Protein AF-A0A813I2L1-F1 (afdb_monomer_lite)

InterPro domains:
  IPR029058 Alpha/Beta hydrolase fold [G3DSA:3.40.50.1820] (5-198)
  IPR029058 Alpha/Beta hydrolase fold [SSF53474] (38-182)

Sequence (198 aa):
MGVYGKTWLKNVAPFVESQLPMPQLPIFSLPIPGLGLVQDLLCSRFYSVAYTESAQTSVSAANLWHDPTHQREYLDGNTFLPELNCEVGSEEERARRRSNFLRLKKAAFLVGSFRDRSYDSALGVEPWESGIFGFYAEGSESKMVPMEDQEVFIKDTFGLRTLKQTGRLHVEAVEGVGHQQWLTSRLLFERHVVSHLV

Structure (mmCIF, N/CA/C/O backbone):
data_AF-A0A813I2L1-F1
#
_entry.id   AF-A0A813I2L1-F1
#
loop_
_atom_site.group_PDB
_atom_site.id
_atom_site.type_symbol
_atom_site.label_atom_id
_atom_site.label_alt_id
_atom_site.label_comp_id
_atom_site.label_asym_id
_atom_site.label_entity_id
_atom_site.label_seq_id
_atom_site.pdbx_PDB_ins_code
_atom_site.Cartn_x
_atom_site.Cartn_y
_atom_site.Cartn_z
_atom_site.occupancy
_atom_site.B_iso_or_equiv
_atom_site.auth_seq_id
_atom_site.auth_comp_id
_atom_site.auth_asym_id
_atom_site.auth_atom_id
_atom_site.pdbx_PDB_model_num
ATOM 1 N N . MET A 1 1 ? 1.768 -0.818 3.277 1.00 79.50 1 MET A N 1
ATOM 2 C CA . MET A 1 1 ? 2.267 -1.648 2.163 1.00 79.50 1 MET A CA 1
ATOM 3 C C . MET A 1 1 ? 2.402 -0.797 0.913 1.00 79.50 1 MET A C 1
ATOM 5 O O . MET A 1 1 ? 1.802 0.273 0.874 1.00 79.50 1 MET A O 1
ATOM 9 N N . GLY A 1 2 ? 3.180 -1.257 -0.067 1.00 92.00 2 GLY A N 1
ATOM 10 C CA . GLY A 1 2 ? 3.612 -0.468 -1.220 1.00 92.00 2 GLY A CA 1
ATOM 11 C C . GLY A 1 2 ? 3.232 -1.055 -2.570 1.00 92.00 2 GLY A C 1
ATOM 12 O O . GLY A 1 2 ? 2.233 -1.751 -2.708 1.00 92.00 2 GLY A O 1
ATOM 13 N N . VAL A 1 3 ? 4.050 -0.769 -3.569 1.00 93.75 3 VAL A N 1
ATOM 14 C CA . VAL A 1 3 ? 3.905 -1.263 -4.937 1.00 93.75 3 VAL A CA 1
ATOM 15 C C . VAL A 1 3 ? 5.165 -1.999 -5.361 1.00 93.75 3 VAL A C 1
ATOM 17 O O . VAL A 1 3 ? 6.276 -1.639 -4.964 1.00 93.75 3 VAL A O 1
ATOM 20 N N . TYR A 1 4 ? 4.968 -3.042 -6.156 1.00 93.88 4 TYR A N 1
ATOM 21 C CA . TYR A 1 4 ? 6.010 -3.863 -6.739 1.00 93.88 4 TYR A CA 1
ATOM 22 C C . TYR A 1 4 ? 5.515 -4.531 -8.016 1.00 93.88 4 TYR A C 1
ATOM 24 O O . TYR A 1 4 ? 4.438 -5.125 -8.043 1.00 93.88 4 TYR A O 1
ATOM 32 N N . GLY A 1 5 ? 6.343 -4.495 -9.055 1.00 90.44 5 GLY A N 1
ATOM 33 C CA . GLY A 1 5 ? 6.112 -5.257 -10.274 1.00 90.44 5 GLY A CA 1
ATOM 34 C C . GLY A 1 5 ? 6.525 -4.532 -11.548 1.00 90.44 5 GLY A C 1
ATOM 35 O O . GLY A 1 5 ? 6.780 -3.323 -11.578 1.00 90.44 5 GLY A O 1
ATOM 36 N N . LYS A 1 6 ? 6.624 -5.319 -12.624 1.00 85.94 6 LYS A N 1
ATOM 37 C CA . LYS A 1 6 ? 7.147 -4.884 -13.929 1.00 85.94 6 LYS A CA 1
ATOM 38 C C . LYS A 1 6 ? 6.215 -3.939 -14.657 1.00 85.94 6 LYS A C 1
ATOM 40 O O . LYS A 1 6 ? 6.690 -3.074 -15.398 1.00 85.94 6 LYS A O 1
ATOM 45 N N . THR A 1 7 ? 4.909 -4.108 -14.474 1.00 87.38 7 THR A N 1
ATOM 46 C CA . THR A 1 7 ? 3.920 -3.259 -15.136 1.00 87.38 7 THR A CA 1
ATOM 47 C C . THR A 1 7 ? 3.918 -1.888 -14.486 1.00 87.38 7 THR A C 1
ATOM 49 O O . THR A 1 7 ? 4.049 -0.883 -15.184 1.00 87.38 7 THR A O 1
ATOM 52 N N . TRP A 1 8 ? 3.860 -1.850 -13.157 1.00 88.94 8 TRP A N 1
ATOM 53 C CA . TRP A 1 8 ? 3.915 -0.621 -12.387 1.00 88.94 8 TRP A CA 1
ATOM 54 C C . TRP A 1 8 ? 5.201 0.154 -12.668 1.00 88.94 8 TRP A C 1
ATOM 56 O O . TRP A 1 8 ? 5.125 1.315 -13.074 1.00 88.94 8 TRP A O 1
ATOM 66 N N . LEU A 1 9 ? 6.371 -0.496 -12.569 1.00 87.19 9 LEU A N 1
ATOM 67 C CA . LEU A 1 9 ? 7.654 0.188 -12.758 1.00 87.19 9 LEU A CA 1
ATOM 68 C C . LEU A 1 9 ? 7.778 0.802 -14.156 1.00 87.19 9 LEU A C 1
ATOM 70 O O . LEU A 1 9 ? 8.174 1.958 -14.290 1.00 87.19 9 LEU A O 1
ATOM 74 N N . LYS A 1 10 ? 7.386 0.060 -15.199 1.00 85.62 10 LYS A N 1
ATOM 75 C CA . LYS A 1 10 ? 7.392 0.560 -16.582 1.00 85.62 10 LYS A CA 1
ATOM 76 C C . LYS A 1 10 ? 6.561 1.832 -16.736 1.00 85.62 10 LYS A C 1
ATOM 78 O O . LYS A 1 10 ? 6.939 2.727 -17.486 1.00 85.62 10 LYS A O 1
ATOM 83 N N . ASN A 1 11 ? 5.425 1.894 -16.054 1.00 85.25 11 ASN A N 1
ATOM 84 C CA . ASN A 1 11 ? 4.485 2.993 -16.198 1.00 85.25 11 ASN A CA 1
ATOM 85 C C . ASN A 1 11 ? 4.874 4.223 -15.372 1.00 85.25 11 ASN A C 1
ATOM 87 O O . ASN A 1 11 ? 4.547 5.338 -15.774 1.00 85.25 11 ASN A O 1
ATOM 91 N N . VAL A 1 12 ? 5.610 4.045 -14.271 1.00 84.19 12 VAL A N 1
ATOM 92 C CA . VAL A 1 12 ? 6.141 5.171 -13.486 1.00 84.19 12 VAL A CA 1
ATOM 93 C C . VAL A 1 12 ? 7.536 5.620 -13.913 1.00 84.19 12 VAL A C 1
ATOM 95 O O . VAL A 1 12 ? 7.940 6.711 -13.525 1.00 84.19 12 VAL A O 1
ATOM 98 N N . ALA A 1 13 ? 8.267 4.837 -14.714 1.00 82.56 13 ALA A N 1
ATOM 99 C CA . ALA A 1 13 ? 9.630 5.168 -15.140 1.00 82.56 13 ALA A CA 1
ATOM 100 C C . ALA A 1 13 ? 9.771 6.597 -15.711 1.00 82.56 13 ALA A C 1
ATOM 102 O O . ALA A 1 13 ? 10.607 7.334 -15.189 1.00 82.56 13 ALA A O 1
ATOM 103 N N . PRO A 1 14 ? 8.898 7.082 -16.625 1.00 81.62 14 PRO A N 1
ATOM 104 C CA . PRO A 1 14 ? 9.000 8.458 -17.124 1.00 81.62 14 PRO A CA 1
ATOM 105 C C . PRO A 1 14 ? 8.848 9.517 -16.023 1.00 81.62 14 PRO A C 1
ATOM 107 O O . PRO A 1 14 ? 9.489 10.567 -16.060 1.00 81.62 14 PRO A O 1
ATOM 110 N N . PHE A 1 15 ? 8.001 9.245 -15.024 1.00 81.50 15 PHE A N 1
ATOM 111 C CA . PHE A 1 15 ? 7.845 10.116 -13.864 1.00 81.50 15 PHE A CA 1
ATOM 112 C C . PHE A 1 15 ? 9.109 10.095 -12.998 1.00 81.50 15 PHE A C 1
ATOM 114 O O . PHE A 1 15 ? 9.636 11.161 -12.692 1.00 81.50 15 PHE A O 1
ATOM 121 N N . VAL A 1 16 ? 9.635 8.912 -12.666 1.00 80.38 16 VAL A N 1
ATOM 122 C CA . VAL A 1 16 ? 10.877 8.752 -11.888 1.00 80.38 16 VAL A CA 1
ATOM 123 C C . VAL A 1 16 ? 12.049 9.473 -12.562 1.00 80.38 16 VAL A C 1
ATOM 125 O O . VAL A 1 16 ? 12.743 10.252 -11.912 1.00 80.38 16 VAL A O 1
ATOM 128 N N . GLU A 1 17 ? 12.230 9.281 -13.869 1.00 78.69 17 GLU A N 1
ATOM 129 C CA . GLU A 1 17 ? 13.280 9.932 -14.662 1.00 78.69 17 GLU A CA 1
ATOM 130 C C . GLU A 1 17 ? 13.184 11.460 -14.625 1.00 78.69 17 GLU A C 1
ATOM 132 O O . GLU A 1 17 ? 14.205 12.136 -14.546 1.00 78.69 17 GLU A O 1
ATOM 137 N N . SER A 1 18 ? 11.967 12.013 -14.638 1.00 79.44 18 SER A N 1
ATOM 138 C CA . SER A 1 18 ? 11.761 13.466 -14.596 1.00 79.44 18 SER A CA 1
ATOM 139 C C . SER A 1 18 ? 12.127 14.111 -13.255 1.00 79.44 18 SER A C 1
ATOM 141 O O . SER A 1 18 ? 12.327 15.323 -13.202 1.00 79.44 18 SER A O 1
ATOM 143 N N . GLN A 1 19 ? 12.162 13.324 -12.174 1.00 79.44 19 GLN A N 1
ATOM 144 C CA . GLN A 1 19 ? 12.352 13.809 -10.803 1.00 79.44 19 GLN A CA 1
ATOM 145 C C . GLN A 1 19 ? 13.774 13.576 -10.271 1.00 79.44 19 GLN A C 1
ATOM 147 O O . GLN A 1 19 ? 14.175 14.216 -9.299 1.00 79.44 19 GLN A O 1
ATOM 152 N N . LEU A 1 20 ? 14.545 12.669 -10.878 1.00 71.25 20 LEU A N 1
ATOM 153 C CA . LEU A 1 20 ? 15.925 12.422 -10.468 1.00 71.25 20 LEU A CA 1
ATOM 154 C C . LEU A 1 20 ? 16.866 13.506 -11.029 1.00 71.25 20 LEU A C 1
ATOM 156 O O . LEU A 1 20 ? 16.778 13.854 -12.209 1.00 71.25 20 LEU A O 1
ATOM 160 N N . PRO A 1 21 ? 17.809 14.029 -10.225 1.00 61.25 21 PRO A N 1
ATOM 161 C CA . PRO A 1 21 ? 18.832 14.938 -10.729 1.00 61.25 21 PRO A CA 1
ATOM 162 C C . PRO A 1 21 ? 19.721 14.211 -11.758 1.00 61.25 21 PRO A C 1
ATOM 164 O O . PRO A 1 21 ? 20.367 13.209 -11.451 1.00 61.25 21 PRO A O 1
ATOM 167 N N . MET A 1 22 ? 19.744 14.695 -13.003 1.00 56.00 22 MET A N 1
ATOM 168 C CA . MET A 1 22 ? 20.521 14.094 -14.100 1.00 56.00 22 MET A CA 1
ATOM 169 C C . MET A 1 22 ? 22.050 14.240 -13.901 1.00 56.00 22 MET A C 1
ATOM 171 O O . MET A 1 22 ? 22.480 15.315 -13.476 1.00 56.00 22 MET A O 1
ATOM 175 N N . PRO A 1 23 ? 22.898 13.256 -14.300 1.00 51.97 23 PRO A N 1
ATOM 176 C CA . PRO A 1 23 ? 22.584 11.937 -14.851 1.00 51.97 23 PRO A CA 1
ATOM 177 C C . PRO A 1 23 ? 23.190 10.818 -13.981 1.00 51.97 23 PRO A C 1
ATOM 179 O O . PRO A 1 23 ? 24.340 10.423 -14.172 1.00 51.97 23 PRO A O 1
ATOM 182 N N . GLN A 1 24 ? 22.430 10.267 -13.037 1.00 47.88 24 GLN A N 1
ATOM 183 C CA . GLN A 1 24 ? 22.835 9.029 -12.365 1.00 47.88 24 GLN A CA 1
ATOM 184 C C . GLN A 1 24 ? 22.166 7.848 -13.089 1.00 47.88 24 GLN A C 1
ATOM 186 O O . GLN A 1 24 ? 21.034 7.484 -12.795 1.00 47.88 24 GLN A O 1
ATOM 191 N N . LEU A 1 25 ? 22.920 7.280 -14.040 1.00 47.34 25 LEU A N 1
ATOM 192 C CA . LEU A 1 25 ? 22.694 6.046 -14.812 1.00 47.34 25 LEU A CA 1
ATOM 193 C C . LEU A 1 25 ? 21.577 6.052 -15.887 1.00 47.34 25 LEU A C 1
ATOM 195 O O . LEU A 1 25 ? 20.444 6.451 -15.627 1.00 47.34 25 LEU A O 1
ATOM 199 N N . PRO A 1 26 ? 21.850 5.504 -17.093 1.00 46.72 26 PRO A N 1
ATOM 200 C CA . PRO A 1 26 ? 20.846 5.257 -18.124 1.00 46.72 26 PRO A CA 1
ATOM 201 C C . PRO A 1 26 ? 20.065 3.990 -17.757 1.00 46.72 26 PRO A C 1
ATOM 203 O O . PRO A 1 26 ? 20.149 2.973 -18.439 1.00 46.72 26 PRO A O 1
ATOM 206 N N . ILE A 1 27 ? 19.353 4.008 -16.633 1.00 50.16 27 ILE A N 1
ATOM 207 C CA . ILE A 1 27 ? 18.560 2.850 -16.198 1.00 50.16 27 ILE A CA 1
ATOM 208 C C . ILE A 1 27 ? 17.351 2.678 -17.120 1.00 50.16 27 ILE A C 1
ATOM 210 O O . ILE A 1 27 ? 16.923 1.561 -17.373 1.00 50.16 27 ILE A O 1
ATOM 214 N N . PHE A 1 28 ? 16.857 3.764 -17.715 1.00 49.47 28 PHE A N 1
ATOM 215 C CA . PHE A 1 28 ? 15.615 3.733 -18.482 1.00 49.47 28 PHE A CA 1
ATOM 216 C C . PHE A 1 28 ? 15.739 4.203 -19.945 1.00 49.47 28 PHE A C 1
ATOM 218 O O . PHE A 1 28 ? 14.793 4.077 -20.717 1.00 49.47 28 PHE A O 1
ATOM 225 N N . SER A 1 29 ? 16.910 4.684 -20.381 1.00 42.28 29 SER A N 1
ATOM 226 C CA . SER A 1 29 ? 17.050 5.434 -21.645 1.00 42.28 29 SER A CA 1
ATOM 227 C C . SER A 1 29 ? 17.493 4.629 -22.881 1.00 42.28 29 SER A C 1
ATOM 229 O O . SER A 1 29 ? 17.974 5.226 -23.843 1.00 42.28 29 SER A O 1
ATOM 231 N N . LEU A 1 30 ? 17.349 3.301 -22.916 1.00 40.34 30 LEU A N 1
ATOM 232 C CA . LEU A 1 30 ? 17.650 2.519 -24.127 1.00 40.34 30 LEU A CA 1
ATOM 233 C C . LEU A 1 30 ? 16.369 1.957 -24.765 1.00 40.34 30 LEU A C 1
ATOM 235 O O . LEU A 1 30 ? 15.840 0.954 -24.282 1.00 40.34 30 LEU A O 1
ATOM 239 N N . PRO A 1 31 ? 15.881 2.529 -25.886 1.00 38.69 31 PRO A N 1
ATOM 240 C CA . PRO A 1 31 ? 14.850 1.893 -26.683 1.00 38.69 31 PRO A CA 1
ATOM 241 C C . PRO A 1 31 ? 15.528 0.818 -27.539 1.00 38.69 31 PRO A C 1
ATOM 243 O O . PRO A 1 31 ? 15.996 1.092 -28.641 1.00 38.69 31 PRO A O 1
ATOM 246 N N . ILE A 1 32 ? 15.618 -0.411 -27.030 1.00 43.09 32 ILE A N 1
ATOM 247 C CA . ILE A 1 32 ? 16.022 -1.568 -27.840 1.00 43.09 32 ILE A CA 1
ATOM 248 C C . ILE A 1 32 ? 14.763 -2.396 -28.111 1.00 43.09 32 ILE A C 1
ATOM 250 O O . ILE A 1 32 ? 14.248 -3.044 -27.196 1.00 43.09 32 ILE A O 1
ATOM 254 N N . PRO A 1 33 ? 14.230 -2.384 -29.345 1.00 36.69 33 PRO A N 1
ATOM 255 C CA . PRO A 1 33 ? 13.113 -3.241 -29.712 1.00 36.69 33 PRO A CA 1
ATOM 256 C C . PRO A 1 33 ? 13.506 -4.716 -29.526 1.00 36.69 33 PRO A C 1
ATOM 258 O O . PRO A 1 33 ? 14.449 -5.182 -30.160 1.00 36.69 33 PRO A O 1
ATOM 261 N N . GLY A 1 34 ? 12.777 -5.454 -28.680 1.00 43.81 34 GLY A N 1
ATOM 262 C CA . GLY A 1 34 ? 12.811 -6.924 -28.678 1.00 43.81 34 GLY A CA 1
ATOM 263 C C . GLY A 1 34 ? 13.484 -7.662 -27.512 1.00 43.81 34 GLY A C 1
ATOM 264 O O . GLY A 1 34 ? 13.780 -8.838 -27.693 1.00 43.81 34 GLY A O 1
ATOM 265 N N . LEU A 1 35 ? 13.692 -7.081 -26.321 1.00 42.62 35 LEU A N 1
ATOM 266 C CA . LEU A 1 35 ? 14.275 -7.833 -25.188 1.00 42.62 35 LEU A CA 1
ATOM 267 C C . LEU A 1 35 ? 13.480 -7.694 -23.874 1.00 42.62 35 LEU A C 1
ATOM 269 O O . LEU A 1 35 ? 13.679 -6.756 -23.107 1.00 42.62 35 LEU A O 1
ATOM 273 N N . GLY A 1 36 ? 12.637 -8.684 -23.554 1.00 47.31 36 GLY A N 1
ATOM 274 C CA . GLY A 1 36 ? 12.017 -8.816 -22.222 1.00 47.31 36 GLY A CA 1
ATOM 275 C C . GLY A 1 36 ? 13.035 -9.001 -21.081 1.00 47.31 36 GLY A C 1
ATOM 276 O O . GLY A 1 36 ? 12.770 -8.617 -19.949 1.00 47.31 36 GLY A O 1
ATOM 277 N N . LEU A 1 37 ? 14.243 -9.486 -21.396 1.00 49.97 37 LEU A N 1
ATOM 278 C CA . LEU A 1 37 ? 15.339 -9.693 -20.438 1.00 49.97 37 LEU A CA 1
ATOM 279 C C . LEU A 1 37 ? 15.861 -8.394 -19.797 1.00 49.97 37 LEU A C 1
ATOM 281 O O . LEU A 1 37 ? 16.340 -8.425 -18.667 1.00 49.97 37 LEU A O 1
ATOM 285 N N . VAL A 1 38 ? 15.769 -7.252 -20.489 1.00 55.59 38 VAL A N 1
ATOM 286 C CA . VAL A 1 38 ? 16.195 -5.956 -19.927 1.00 55.59 38 VAL A CA 1
ATOM 287 C C . VAL A 1 38 ? 15.192 -5.481 -18.880 1.00 55.59 38 VAL A C 1
ATOM 289 O O . VAL A 1 38 ? 15.591 -5.022 -17.819 1.00 55.59 38 VAL A O 1
ATOM 292 N N . GLN A 1 39 ? 13.893 -5.644 -19.130 1.00 55.88 39 GLN A N 1
ATOM 293 C CA . GLN A 1 39 ? 12.849 -5.179 -18.215 1.00 55.88 39 GLN A CA 1
ATOM 294 C C . GLN A 1 39 ? 12.861 -5.942 -16.881 1.00 55.88 39 GLN A C 1
ATOM 296 O O . GLN A 1 39 ? 12.691 -5.342 -15.820 1.00 55.88 39 GLN A O 1
ATOM 301 N N . ASP A 1 40 ? 13.136 -7.243 -16.932 1.00 58.56 40 ASP A N 1
ATOM 302 C CA . ASP A 1 40 ? 13.297 -8.088 -15.748 1.00 58.56 40 ASP A CA 1
ATOM 303 C C . ASP A 1 40 ? 14.492 -7.641 -14.898 1.00 58.56 40 ASP A C 1
ATOM 305 O O . ASP A 1 40 ? 14.391 -7.520 -13.675 1.00 58.56 40 ASP A O 1
ATOM 309 N N . LEU A 1 41 ? 15.600 -7.300 -15.562 1.00 59.03 41 LEU A N 1
ATOM 310 C CA . LEU A 1 41 ? 16.792 -6.782 -14.906 1.00 59.03 41 LEU A CA 1
ATOM 311 C C . LEU A 1 41 ? 16.526 -5.423 -14.238 1.00 59.03 41 LEU A C 1
ATOM 313 O O . LEU A 1 41 ? 16.980 -5.206 -13.116 1.00 59.03 41 LEU A O 1
ATOM 317 N N . LEU A 1 42 ? 15.753 -4.539 -14.878 1.00 63.97 42 LEU A N 1
ATOM 318 C CA . LEU A 1 42 ? 15.408 -3.224 -14.327 1.00 63.97 42 LEU A CA 1
ATOM 319 C C . LEU A 1 42 ? 14.562 -3.320 -13.055 1.00 63.97 42 LEU A C 1
ATOM 321 O O . LEU A 1 42 ? 14.882 -2.643 -12.082 1.00 63.97 42 LEU A O 1
ATOM 325 N N . CYS A 1 43 ? 13.548 -4.191 -13.007 1.00 65.88 43 CYS A N 1
ATOM 326 C CA . CYS A 1 43 ? 12.783 -4.412 -11.773 1.00 65.88 43 CYS A CA 1
ATOM 327 C C . CYS A 1 43 ? 13.638 -4.993 -10.652 1.00 65.88 43 CYS A C 1
ATOM 329 O O . CYS A 1 43 ? 13.624 -4.452 -9.550 1.00 65.88 43 CYS A O 1
ATOM 331 N N . SER A 1 44 ? 14.442 -6.019 -10.952 1.00 70.38 44 SER A N 1
ATOM 332 C CA . SER A 1 44 ? 15.313 -6.665 -9.959 1.00 70.38 44 SER A CA 1
ATOM 333 C C . SER A 1 44 ? 16.403 -5.746 -9.391 1.00 70.38 44 SER A C 1
ATOM 335 O O . SER A 1 44 ? 17.024 -6.072 -8.384 1.00 70.38 44 SER A O 1
ATOM 337 N N . ARG A 1 45 ? 16.673 -4.606 -10.042 1.00 82.94 45 ARG A N 1
ATOM 338 C CA . ARG A 1 45 ? 17.697 -3.631 -9.637 1.00 82.94 45 ARG A CA 1
ATOM 339 C C . ARG A 1 45 ? 17.129 -2.286 -9.212 1.00 82.94 45 ARG A C 1
ATOM 341 O O . ARG A 1 45 ? 17.883 -1.465 -8.707 1.00 82.94 45 ARG A O 1
ATOM 348 N N . PHE A 1 46 ? 15.830 -2.037 -9.373 1.00 87.88 46 PHE A N 1
ATOM 349 C CA . PHE A 1 46 ? 15.267 -0.720 -9.079 1.00 87.88 46 PHE A CA 1
ATOM 350 C C . PHE A 1 46 ? 15.440 -0.321 -7.610 1.00 87.88 46 PHE A C 1
ATOM 352 O O . PHE A 1 46 ? 15.648 0.859 -7.333 1.00 87.88 46 PHE A O 1
ATOM 359 N N . TYR A 1 47 ? 15.465 -1.288 -6.685 1.00 91.12 47 TYR A N 1
ATOM 360 C CA . TYR A 1 47 ? 15.751 -1.052 -5.267 1.00 91.12 47 TYR A CA 1
ATOM 361 C C . TYR A 1 47 ? 17.038 -0.234 -5.044 1.00 91.12 47 TYR A C 1
ATOM 363 O O . TYR A 1 47 ? 17.054 0.653 -4.195 1.00 91.12 47 TYR A O 1
ATOM 371 N N . SER A 1 48 ? 18.091 -0.452 -5.849 1.00 89.75 48 SER A N 1
ATOM 372 C CA . SER A 1 48 ? 19.378 0.238 -5.685 1.00 89.75 48 SER A CA 1
ATOM 373 C C . SER A 1 48 ? 19.312 1.726 -6.027 1.00 89.75 48 SER A C 1
ATOM 375 O O . SER A 1 48 ? 20.224 2.474 -5.691 1.00 89.75 48 SER A O 1
ATOM 377 N N . VAL A 1 49 ? 18.262 2.149 -6.731 1.00 89.12 49 VAL A N 1
ATOM 378 C CA . VAL A 1 49 ? 17.979 3.556 -7.036 1.00 89.12 49 VAL A CA 1
ATOM 379 C C . VAL A 1 49 ? 16.898 4.078 -6.114 1.00 89.12 49 VAL A C 1
ATOM 381 O O . VAL A 1 49 ? 17.088 5.125 -5.498 1.00 89.12 49 VAL A O 1
ATOM 384 N N . ALA A 1 50 ? 15.796 3.334 -5.990 1.00 91.75 50 ALA A N 1
ATOM 385 C CA . ALA A 1 50 ? 14.649 3.700 -5.177 1.00 91.75 50 ALA A CA 1
ATOM 386 C C . ALA A 1 50 ? 15.064 4.015 -3.739 1.00 91.75 50 ALA A C 1
ATOM 388 O O . ALA A 1 50 ? 14.607 5.010 -3.193 1.00 91.75 50 ALA A O 1
ATOM 389 N N . TYR A 1 51 ? 15.966 3.232 -3.150 1.00 94.88 51 TYR A N 1
ATOM 390 C CA . TYR A 1 51 ? 16.368 3.358 -1.747 1.00 94.88 51 TYR A CA 1
ATOM 391 C C . TYR A 1 51 ? 17.599 4.247 -1.521 1.00 94.88 51 TYR A C 1
ATOM 393 O O . TYR A 1 51 ? 18.229 4.194 -0.469 1.00 94.88 51 TYR A O 1
ATOM 401 N N . THR A 1 52 ? 17.947 5.094 -2.495 1.00 92.31 52 THR A N 1
ATOM 402 C CA . THR A 1 52 ? 18.914 6.178 -2.273 1.00 92.31 52 THR A CA 1
ATOM 403 C C . THR A 1 52 ? 18.248 7.389 -1.620 1.00 92.31 52 THR A C 1
ATOM 405 O O . THR A 1 52 ? 17.082 7.680 -1.882 1.00 92.31 52 THR A O 1
ATOM 408 N N . GLU A 1 53 ? 19.006 8.158 -0.833 1.00 92.69 53 GLU A N 1
ATOM 409 C CA . GLU A 1 53 ? 18.518 9.387 -0.183 1.00 92.69 53 GLU A CA 1
ATOM 410 C C . GLU A 1 53 ? 17.924 10.383 -1.193 1.00 92.69 53 GLU A C 1
ATOM 412 O O . GLU A 1 53 ? 16.854 10.953 -0.965 1.00 92.69 53 GLU A O 1
ATOM 417 N N . SER A 1 54 ? 18.579 10.548 -2.349 1.00 89.94 54 SER A N 1
ATOM 418 C CA . SER A 1 54 ? 18.091 11.427 -3.415 1.00 89.94 54 SER A CA 1
ATOM 419 C C . SER A 1 54 ? 16.741 10.963 -3.961 1.00 89.94 54 SER A C 1
ATOM 421 O O . SER A 1 54 ? 15.841 11.786 -4.115 1.00 89.94 54 SER A O 1
ATOM 423 N N . ALA A 1 55 ? 16.569 9.666 -4.236 1.00 90.69 55 ALA A N 1
ATOM 424 C CA . ALA A 1 55 ? 15.299 9.153 -4.739 1.00 90.69 55 ALA A CA 1
ATOM 425 C C . ALA A 1 55 ? 14.196 9.239 -3.678 1.00 90.69 55 ALA A C 1
ATOM 427 O O . ALA A 1 55 ? 13.098 9.695 -3.982 1.00 90.69 55 ALA A O 1
ATOM 428 N N . GLN A 1 56 ? 14.489 8.884 -2.426 1.00 95.06 56 GLN A N 1
ATOM 429 C CA . GLN A 1 56 ? 13.518 8.964 -1.334 1.00 95.06 56 GLN A CA 1
ATOM 430 C C . GLN A 1 56 ? 13.097 10.400 -0.991 1.00 95.06 56 GLN A C 1
ATOM 432 O O . GLN A 1 56 ? 11.989 10.600 -0.499 1.00 95.06 56 GLN A O 1
ATOM 437 N N . THR A 1 57 ? 13.939 11.401 -1.259 1.00 93.12 57 THR A N 1
ATOM 438 C CA . THR A 1 57 ? 13.617 12.817 -0.994 1.00 93.12 57 THR A CA 1
ATOM 439 C C . THR A 1 57 ? 12.903 13.490 -2.167 1.00 93.12 57 THR A C 1
ATOM 441 O O . THR A 1 57 ? 12.143 14.437 -1.968 1.00 93.12 57 THR A O 1
ATOM 444 N N . SER A 1 58 ? 13.140 13.032 -3.399 1.00 89.62 58 SER A N 1
ATOM 445 C CA . SER A 1 58 ? 12.670 13.719 -4.613 1.00 89.62 58 SER A CA 1
ATOM 446 C C . SER A 1 58 ? 11.620 12.947 -5.412 1.00 89.62 58 SER A C 1
ATOM 448 O O . SER A 1 58 ? 10.955 13.539 -6.257 1.00 89.62 58 SER A O 1
ATOM 450 N N . VAL A 1 59 ? 11.436 11.647 -5.164 1.00 89.94 59 VAL A N 1
ATOM 451 C CA . VAL A 1 59 ? 10.595 10.776 -5.995 1.00 89.94 59 VAL A CA 1
ATOM 452 C C . VAL A 1 59 ? 9.567 10.034 -5.144 1.00 89.94 59 VAL A C 1
ATOM 454 O O . VAL A 1 59 ? 9.850 8.999 -4.545 1.00 89.94 59 VAL A O 1
ATOM 457 N N . SER A 1 60 ? 8.315 10.495 -5.172 1.00 92.50 60 SER A N 1
ATOM 458 C CA . SER A 1 60 ? 7.215 9.865 -4.420 1.00 92.50 60 SER A CA 1
ATOM 459 C C . SER A 1 60 ? 6.984 8.394 -4.790 1.00 92.50 60 SER A C 1
ATOM 461 O O . SER A 1 60 ? 6.652 7.575 -3.938 1.00 92.50 60 SER A O 1
ATOM 463 N N . ALA A 1 61 ? 7.211 8.029 -6.055 1.00 91.06 61 ALA A N 1
ATOM 464 C CA . ALA A 1 61 ? 7.132 6.646 -6.515 1.00 91.06 61 ALA A CA 1
ATOM 465 C C . ALA A 1 61 ? 8.170 5.745 -5.814 1.00 91.06 61 ALA A C 1
ATOM 467 O O . ALA A 1 61 ? 7.862 4.603 -5.480 1.00 91.06 61 ALA A O 1
ATOM 468 N N . ALA A 1 62 ? 9.368 6.263 -5.516 1.00 92.94 62 ALA A N 1
ATOM 469 C CA . ALA A 1 62 ? 10.392 5.521 -4.784 1.00 92.94 62 ALA A CA 1
ATOM 470 C C . ALA A 1 62 ? 9.987 5.279 -3.322 1.00 92.94 62 ALA A C 1
ATOM 472 O O . ALA A 1 62 ? 10.257 4.206 -2.784 1.00 92.94 62 ALA A O 1
ATOM 473 N N . ASN A 1 63 ? 9.278 6.224 -2.695 1.00 95.44 63 ASN A N 1
ATOM 474 C CA . ASN A 1 63 ? 8.743 6.041 -1.341 1.00 95.44 63 ASN A CA 1
ATOM 475 C C . ASN A 1 63 ? 7.725 4.899 -1.267 1.00 95.44 63 ASN A C 1
ATOM 477 O O . ASN A 1 63 ? 7.604 4.255 -0.228 1.00 95.44 63 ASN A O 1
ATOM 481 N N . LEU A 1 64 ? 6.999 4.635 -2.357 1.00 95.12 64 LEU A N 1
ATOM 482 C CA . LEU A 1 64 ? 6.004 3.567 -2.420 1.00 95.12 64 LEU A CA 1
ATOM 483 C C . LEU 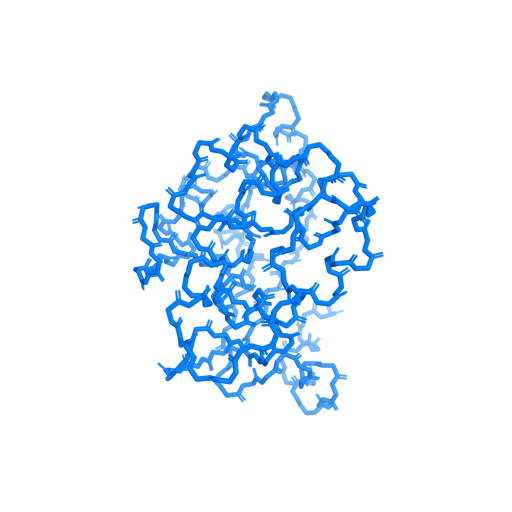A 1 64 ? 6.587 2.212 -2.846 1.00 95.12 64 LEU A C 1
ATOM 485 O O . LEU A 1 64 ? 5.905 1.200 -2.697 1.00 95.12 64 LEU A O 1
ATOM 489 N N . TRP A 1 65 ? 7.821 2.161 -3.352 1.00 95.69 65 TRP A N 1
ATOM 490 C CA . TRP A 1 65 ? 8.435 0.915 -3.807 1.00 95.69 65 TRP A CA 1
ATOM 491 C C . TRP A 1 65 ? 8.747 -0.017 -2.631 1.00 95.69 65 TRP A C 1
ATOM 493 O O . TRP A 1 65 ? 9.523 0.325 -1.731 1.00 95.69 65 TRP A O 1
ATOM 503 N N . HIS A 1 66 ? 8.166 -1.213 -2.656 1.00 96.50 66 HIS A N 1
ATOM 504 C CA . HIS A 1 66 ? 8.362 -2.245 -1.642 1.00 96.50 66 HIS A CA 1
ATOM 505 C C . HIS A 1 66 ? 8.856 -3.523 -2.320 1.00 96.50 66 HIS A C 1
ATOM 507 O O . HIS A 1 66 ? 8.054 -4.314 -2.803 1.00 96.50 66 HIS A O 1
ATOM 513 N N . ASP A 1 67 ? 10.174 -3.697 -2.405 1.00 96.00 67 ASP A N 1
ATOM 514 C CA . ASP A 1 67 ? 10.780 -4.869 -3.036 1.00 96.00 67 ASP A CA 1
ATOM 515 C C . ASP A 1 67 ? 10.755 -6.081 -2.089 1.00 96.00 67 ASP A C 1
ATOM 517 O O . ASP A 1 67 ? 11.530 -6.106 -1.130 1.00 96.00 67 ASP A O 1
ATOM 521 N N . PRO A 1 68 ? 9.927 -7.114 -2.348 1.00 95.25 68 PRO A N 1
ATOM 522 C CA . PRO A 1 68 ? 9.843 -8.275 -1.471 1.00 95.25 68 PRO A CA 1
ATOM 523 C C . PRO A 1 68 ? 11.130 -9.110 -1.486 1.00 95.25 68 PRO A C 1
ATOM 525 O O . PRO A 1 68 ? 11.328 -9.923 -0.590 1.00 95.25 68 PRO A O 1
ATOM 528 N N . THR A 1 69 ? 12.012 -8.943 -2.478 1.00 95.44 69 THR A N 1
ATOM 529 C CA . THR A 1 69 ? 13.276 -9.694 -2.597 1.00 95.44 69 THR A CA 1
ATOM 530 C C . THR A 1 69 ? 14.473 -8.991 -1.951 1.00 95.44 69 THR A C 1
ATOM 532 O O . THR A 1 69 ? 15.504 -9.628 -1.739 1.00 95.44 69 THR A O 1
ATOM 535 N N . HIS A 1 70 ? 14.318 -7.719 -1.570 1.00 96.00 70 HIS A N 1
ATOM 536 C CA . HIS A 1 70 ? 15.357 -6.878 -0.962 1.00 96.00 70 HIS A CA 1
ATOM 537 C C . HIS A 1 70 ? 14.848 -6.233 0.336 1.00 96.00 70 HIS A C 1
ATOM 539 O O . HIS A 1 70 ? 14.913 -5.017 0.523 1.00 96.00 70 HIS A O 1
ATOM 545 N N . GLN A 1 71 ? 14.311 -7.061 1.241 1.00 95.44 71 GLN A N 1
ATOM 546 C CA . GLN A 1 71 ? 13.672 -6.602 2.480 1.00 95.44 71 GLN A CA 1
ATOM 547 C C . GLN A 1 71 ? 14.611 -5.769 3.359 1.00 95.44 71 GLN A C 1
ATOM 549 O O . GLN A 1 71 ? 14.183 -4.798 3.979 1.00 95.44 71 GLN A O 1
ATOM 554 N N . ARG A 1 72 ? 15.902 -6.117 3.404 1.00 96.56 72 ARG A N 1
ATOM 555 C CA . ARG A 1 72 ? 16.891 -5.355 4.171 1.00 96.56 72 ARG A CA 1
ATOM 556 C C . ARG A 1 72 ? 17.050 -3.945 3.609 1.00 96.56 72 ARG A C 1
ATOM 558 O O . ARG A 1 72 ? 16.951 -2.985 4.359 1.00 96.56 72 ARG A O 1
ATOM 565 N N . GLU A 1 73 ? 17.267 -3.816 2.306 1.00 97.06 73 GLU A N 1
ATOM 566 C CA . GLU A 1 73 ? 17.419 -2.522 1.645 1.00 97.06 73 GLU A CA 1
ATOM 567 C C . GLU A 1 73 ? 16.131 -1.695 1.702 1.00 97.06 73 GLU A C 1
ATOM 569 O O . GLU A 1 73 ? 16.200 -0.476 1.842 1.00 97.06 73 GLU A O 1
ATOM 574 N N . TYR A 1 74 ? 14.965 -2.346 1.658 1.00 97.25 74 TYR A N 1
ATOM 575 C CA . TYR A 1 74 ? 13.678 -1.698 1.900 1.00 97.25 74 TYR A CA 1
ATOM 576 C C . TYR A 1 74 ? 13.598 -1.108 3.312 1.00 97.25 74 TYR A C 1
ATOM 578 O O . TYR A 1 74 ? 13.287 0.071 3.451 1.00 97.25 74 TYR A O 1
ATOM 586 N N . LEU A 1 75 ? 13.906 -1.887 4.353 1.00 96.69 75 LEU A N 1
ATOM 587 C CA . LEU A 1 75 ? 13.843 -1.412 5.739 1.00 96.69 75 LEU A CA 1
ATOM 588 C C . LEU A 1 75 ? 14.909 -0.351 6.053 1.00 96.69 75 LEU A C 1
ATOM 590 O O . LEU A 1 75 ? 14.625 0.577 6.809 1.00 96.69 75 LEU A O 1
ATOM 594 N N . ASP A 1 76 ? 16.107 -0.482 5.479 1.00 96.62 76 ASP A N 1
ATOM 595 C CA . ASP A 1 76 ? 17.234 0.425 5.726 1.00 96.62 76 ASP A CA 1
ATOM 596 C C . ASP A 1 76 ? 17.121 1.728 4.912 1.00 96.62 76 ASP A C 1
ATOM 598 O O . ASP A 1 76 ? 17.548 2.785 5.376 1.00 96.62 76 ASP A O 1
ATOM 602 N N . GLY A 1 77 ? 16.581 1.663 3.690 1.00 96.38 77 GLY A N 1
ATOM 603 C CA . GLY A 1 77 ? 16.652 2.759 2.724 1.00 96.38 77 GLY A CA 1
ATOM 604 C C . GLY A 1 77 ? 15.315 3.341 2.266 1.00 96.38 77 GLY A C 1
ATOM 605 O O . GLY A 1 77 ? 15.330 4.410 1.664 1.00 96.38 77 GLY A O 1
ATOM 606 N N . ASN A 1 78 ? 14.159 2.723 2.538 1.00 97.56 78 ASN A N 1
ATOM 607 C CA . ASN A 1 78 ? 12.860 3.376 2.324 1.00 97.56 78 ASN A CA 1
ATOM 608 C C . ASN A 1 78 ? 12.488 4.214 3.557 1.00 97.56 78 ASN A C 1
ATOM 610 O O . ASN A 1 78 ? 12.273 3.686 4.645 1.00 97.56 78 ASN A O 1
ATOM 614 N N . THR A 1 79 ? 12.365 5.529 3.385 1.00 95.88 79 THR A N 1
ATOM 615 C CA . THR A 1 79 ? 12.149 6.471 4.497 1.00 95.88 79 THR A CA 1
ATOM 616 C C . THR A 1 79 ? 10.674 6.736 4.797 1.00 95.88 79 THR A C 1
ATOM 618 O O . THR A 1 79 ? 10.351 7.537 5.671 1.00 95.88 79 THR A O 1
ATOM 621 N N . PHE A 1 80 ? 9.754 6.091 4.076 1.00 95.94 80 PHE A N 1
ATOM 622 C CA . PHE A 1 80 ? 8.324 6.372 4.175 1.00 95.94 80 PHE A CA 1
ATOM 623 C C . PHE A 1 80 ? 7.501 5.145 4.564 1.00 95.94 80 PHE A C 1
ATOM 625 O O . PHE A 1 80 ? 6.834 5.146 5.601 1.00 95.94 80 PHE A O 1
ATOM 632 N N . LEU A 1 81 ? 7.514 4.093 3.742 1.00 95.44 81 LEU A N 1
ATOM 633 C CA . LEU A 1 81 ? 6.632 2.942 3.932 1.00 95.44 81 LEU A CA 1
ATOM 634 C C . LEU A 1 81 ? 6.934 2.133 5.201 1.00 95.44 81 LEU A C 1
ATOM 636 O O . LEU A 1 81 ? 5.967 1.853 5.919 1.00 95.44 81 LEU A O 1
ATOM 640 N N . PRO A 1 82 ? 8.199 1.797 5.528 1.00 95.50 82 PRO A N 1
ATOM 641 C CA . PRO A 1 82 ? 8.516 1.092 6.767 1.00 95.50 82 PRO A CA 1
ATOM 642 C C . PRO A 1 82 ? 8.049 1.851 8.013 1.00 95.50 82 PRO A C 1
ATOM 644 O O . PRO A 1 82 ? 7.517 1.252 8.950 1.00 95.50 82 PRO A O 1
ATOM 647 N N . GLU A 1 83 ? 8.189 3.180 8.033 1.00 94.38 83 GLU A N 1
ATOM 648 C CA . GLU A 1 83 ? 7.692 4.001 9.141 1.00 94.38 83 GLU A CA 1
ATOM 649 C C . GLU A 1 83 ? 6.162 4.021 9.202 1.00 94.38 83 GLU A C 1
ATOM 651 O O . GLU A 1 83 ? 5.565 3.880 10.276 1.00 94.38 83 GLU A O 1
ATOM 656 N N . LEU A 1 84 ? 5.506 4.205 8.051 1.00 92.44 84 LEU A N 1
ATOM 657 C CA . LEU A 1 84 ? 4.050 4.271 7.959 1.00 92.44 84 LEU A CA 1
ATOM 658 C C . LEU A 1 84 ? 3.399 2.954 8.399 1.00 92.44 84 LEU A C 1
ATOM 660 O O . LEU A 1 84 ? 2.398 2.979 9.114 1.00 92.44 84 LEU A O 1
ATOM 664 N N . ASN A 1 85 ? 3.996 1.823 8.025 1.00 92.69 85 ASN A N 1
ATOM 665 C CA . ASN A 1 85 ? 3.553 0.483 8.411 1.00 92.69 85 ASN A CA 1
ATOM 666 C C . ASN A 1 85 ? 3.986 0.089 9.836 1.00 92.69 85 ASN A C 1
ATOM 668 O O . ASN A 1 85 ? 3.625 -0.995 10.306 1.00 92.69 85 ASN A O 1
ATOM 672 N N . CYS A 1 86 ? 4.733 0.958 10.530 1.00 94.38 86 CYS A N 1
ATOM 673 C CA . CYS A 1 86 ? 5.296 0.701 11.858 1.00 94.38 86 CYS A CA 1
ATOM 674 C C . CYS A 1 86 ? 6.229 -0.529 11.894 1.00 94.38 86 CYS A C 1
ATOM 676 O O . CYS A 1 86 ? 6.307 -1.225 12.905 1.00 94.38 86 CYS A O 1
ATOM 678 N N . GLU A 1 87 ? 6.938 -0.790 10.793 1.00 92.94 87 GLU A N 1
ATOM 679 C CA . GLU A 1 87 ? 7.972 -1.828 10.664 1.00 92.94 87 GLU A CA 1
ATOM 680 C C .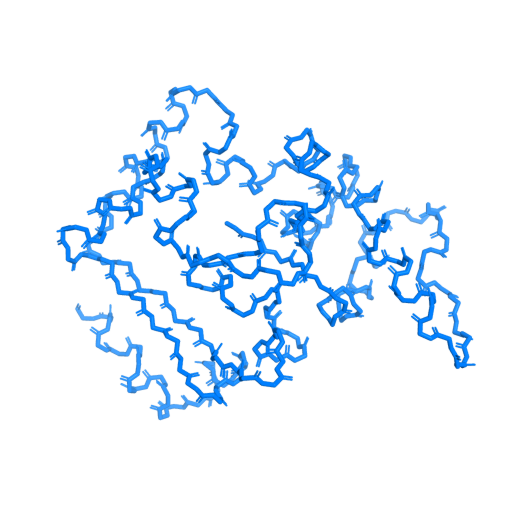 GLU A 1 87 ? 9.291 -1.368 11.300 1.00 92.94 87 GLU A C 1
ATOM 682 O O . GLU A 1 87 ? 10.002 -2.156 11.921 1.00 92.94 87 GLU A O 1
ATOM 687 N N . VAL A 1 88 ? 9.558 -0.060 11.256 1.00 92.81 88 VAL A N 1
ATOM 688 C CA . VAL A 1 88 ? 10.689 0.622 11.910 1.00 92.81 88 VAL A CA 1
ATOM 689 C C . VAL A 1 88 ? 10.179 1.738 12.839 1.00 92.81 88 VAL A C 1
ATOM 691 O O . VAL A 1 88 ? 8.968 1.872 13.043 1.00 92.81 88 VAL A O 1
ATOM 694 N N . GLY A 1 89 ? 11.088 2.505 13.442 1.00 90.44 89 GLY A N 1
ATOM 695 C CA . GLY A 1 89 ? 10.764 3.632 14.324 1.00 90.44 89 GLY A CA 1
ATOM 696 C C . GLY A 1 89 ? 10.682 3.271 15.809 1.00 90.44 89 GLY A C 1
ATOM 697 O O . GLY A 1 89 ? 10.718 2.098 16.192 1.00 90.44 89 GLY A O 1
ATOM 698 N N . SER A 1 90 ? 10.596 4.300 16.653 1.00 94.31 90 SER A N 1
ATOM 699 C CA . SER A 1 90 ? 10.529 4.133 18.107 1.00 94.31 90 SER A CA 1
ATOM 700 C C . SER A 1 90 ? 9.173 3.590 18.569 1.00 94.31 90 SER A C 1
ATOM 702 O O . SER A 1 90 ? 8.140 3.792 17.926 1.00 94.31 90 SER A O 1
ATOM 704 N N . GLU A 1 91 ? 9.150 2.945 19.737 1.00 93.56 91 GLU A N 1
ATOM 705 C CA . GLU A 1 91 ? 7.900 2.466 20.344 1.00 93.56 91 GLU A CA 1
ATOM 706 C C . GLU A 1 91 ? 6.903 3.605 20.608 1.00 93.56 91 GLU A C 1
ATOM 708 O O . GLU A 1 91 ? 5.697 3.431 20.431 1.00 93.56 91 GLU A O 1
ATOM 713 N N . GLU A 1 92 ? 7.395 4.798 20.954 1.00 95.81 92 GLU A N 1
ATOM 714 C CA . GLU A 1 92 ? 6.559 5.988 21.132 1.00 95.81 92 GLU A CA 1
ATOM 715 C C . GLU A 1 92 ? 5.869 6.394 19.822 1.00 95.81 92 GLU A C 1
ATOM 717 O O . GLU A 1 92 ? 4.654 6.620 19.789 1.00 95.81 92 GLU A O 1
ATOM 722 N N . GLU A 1 93 ? 6.610 6.444 18.715 1.00 93.88 93 GLU A N 1
ATOM 723 C CA . GLU A 1 93 ? 6.053 6.807 17.411 1.00 93.88 93 GLU A CA 1
ATOM 724 C C . GLU A 1 93 ? 5.058 5.769 16.904 1.00 93.88 93 GLU A C 1
ATOM 726 O O . GLU A 1 93 ? 3.995 6.144 16.397 1.00 93.88 93 GLU A O 1
ATOM 731 N N . ARG A 1 94 ? 5.362 4.479 17.081 1.00 94.56 94 ARG A N 1
ATOM 732 C CA . ARG A 1 94 ? 4.454 3.375 16.743 1.00 94.56 94 ARG A CA 1
ATOM 733 C C . ARG A 1 94 ? 3.162 3.465 17.549 1.00 94.56 94 ARG A C 1
ATOM 735 O O . ARG A 1 94 ? 2.074 3.448 16.968 1.00 94.56 94 ARG A O 1
ATOM 742 N N . ALA A 1 95 ? 3.254 3.668 18.865 1.00 95.81 95 ALA A N 1
ATOM 743 C CA . ALA A 1 95 ? 2.091 3.853 19.733 1.00 95.81 95 ALA A CA 1
ATOM 744 C C . ALA A 1 95 ? 1.262 5.086 19.332 1.00 95.81 95 ALA A C 1
ATOM 746 O O . ALA A 1 95 ? 0.027 5.024 19.261 1.00 95.81 95 ALA A O 1
ATOM 747 N N . ARG A 1 96 ? 1.921 6.199 18.991 1.00 96.75 96 ARG A N 1
ATOM 748 C CA . ARG A 1 96 ? 1.262 7.418 18.504 1.00 96.75 96 ARG A CA 1
ATOM 749 C C . ARG A 1 96 ? 0.531 7.177 17.180 1.00 96.75 96 ARG A C 1
ATOM 751 O O . ARG A 1 96 ? -0.646 7.513 17.069 1.00 96.75 96 ARG A O 1
ATOM 758 N N . ARG A 1 97 ? 1.177 6.566 16.182 1.00 95.75 97 ARG A N 1
ATOM 759 C CA . ARG A 1 97 ? 0.556 6.249 14.879 1.00 95.75 97 ARG A CA 1
ATOM 760 C C . ARG A 1 97 ? -0.626 5.294 15.044 1.00 95.75 97 ARG A C 1
ATOM 762 O O . ARG A 1 97 ? -1.708 5.578 14.529 1.00 95.75 97 ARG A O 1
ATOM 769 N N . ARG A 1 98 ? -0.456 4.238 15.843 1.00 96.81 98 ARG A N 1
ATOM 770 C CA . ARG A 1 98 ? -1.520 3.291 16.193 1.00 96.81 98 ARG A CA 1
ATOM 771 C C . ARG A 1 98 ? -2.717 3.987 16.834 1.00 96.81 98 ARG A C 1
ATOM 773 O O . ARG A 1 98 ? -3.845 3.819 16.376 1.00 96.81 98 ARG A O 1
ATOM 780 N N . SER A 1 99 ? -2.495 4.790 17.874 1.00 97.88 99 SER A N 1
ATOM 781 C CA . SER A 1 99 ? -3.586 5.500 18.558 1.00 97.88 99 SER A CA 1
ATOM 782 C C . SER A 1 99 ? -4.326 6.456 17.621 1.00 97.88 99 SER A C 1
ATOM 784 O O . SER A 1 99 ? -5.553 6.509 17.666 1.00 97.88 99 SER A O 1
ATOM 786 N N . ASN A 1 100 ? -3.616 7.137 16.717 1.00 97.81 100 ASN A N 1
ATOM 787 C CA . ASN A 1 100 ? -4.229 7.986 15.698 1.00 97.81 100 ASN A CA 1
ATOM 788 C C . ASN A 1 100 ? -5.101 7.185 14.727 1.00 97.81 100 ASN A C 1
ATOM 790 O O . ASN A 1 100 ? -6.254 7.556 14.505 1.00 97.81 100 ASN A O 1
ATOM 794 N N . PHE A 1 101 ? -4.589 6.080 14.183 1.00 97.88 101 PHE A N 1
ATOM 795 C CA . PHE A 1 101 ? -5.334 5.246 13.239 1.00 97.88 101 PHE A CA 1
ATOM 796 C C . PHE A 1 101 ? -6.582 4.623 13.882 1.00 97.88 101 PHE A C 1
ATOM 798 O O . PHE A 1 101 ? -7.656 4.590 13.283 1.00 97.88 101 PHE A O 1
ATOM 805 N N . LEU A 1 102 ? -6.497 4.230 15.154 1.00 98.44 102 LEU A N 1
ATOM 806 C CA . LEU A 1 102 ? -7.627 3.669 15.898 1.00 98.44 102 LEU A CA 1
ATOM 807 C C . LEU A 1 102 ? -8.747 4.670 16.218 1.00 98.44 102 LEU A C 1
ATOM 809 O O . LEU A 1 102 ? -9.824 4.238 16.640 1.00 98.44 102 LEU A O 1
ATOM 813 N N . ARG A 1 103 ? -8.548 5.974 15.982 1.00 98.25 103 ARG A N 1
ATOM 814 C CA . ARG A 1 103 ? -9.619 6.986 16.072 1.00 98.25 103 ARG A CA 1
ATOM 815 C C . ARG A 1 103 ? -10.628 6.879 14.933 1.00 98.25 103 ARG A C 1
ATOM 817 O O . ARG A 1 103 ? -11.704 7.470 15.033 1.00 98.25 103 ARG A O 1
ATOM 824 N N . LEU A 1 104 ? -10.300 6.161 13.858 1.00 97.88 104 LEU A N 1
ATOM 825 C CA . LEU A 1 104 ? -11.221 5.948 12.749 1.00 97.88 104 LEU A CA 1
ATOM 826 C C . LEU A 1 104 ? -12.494 5.253 13.247 1.00 97.88 104 LEU A C 1
ATOM 828 O O . LEU A 1 104 ? -12.456 4.191 13.876 1.00 97.88 104 LEU A O 1
ATOM 832 N N . LYS A 1 105 ? -13.645 5.862 12.944 1.00 96.56 105 LYS A N 1
ATOM 833 C CA . LYS A 1 105 ? -14.958 5.230 13.141 1.00 96.56 105 LYS A CA 1
ATOM 834 C C . LYS A 1 105 ? -15.169 4.095 12.145 1.00 96.56 105 LYS A C 1
ATOM 836 O O . LYS A 1 105 ? -15.798 3.099 12.477 1.00 96.56 105 LYS A O 1
ATOM 841 N N . LYS A 1 106 ? -14.629 4.267 10.940 1.00 97.00 106 LYS A N 1
ATOM 842 C CA . LYS A 1 106 ? -14.709 3.332 9.827 1.00 97.00 106 LYS A CA 1
ATOM 843 C C . LYS A 1 106 ? -13.479 3.517 8.941 1.00 97.00 106 LYS A C 1
ATOM 845 O O . LYS A 1 106 ? -13.066 4.651 8.705 1.00 97.00 106 LYS A O 1
ATOM 850 N N . ALA A 1 107 ? -12.908 2.419 8.472 1.00 97.44 107 ALA A N 1
ATOM 851 C CA . ALA A 1 107 ? -11.871 2.377 7.452 1.00 97.44 107 ALA A CA 1
ATOM 852 C C . ALA A 1 107 ? -12.376 1.466 6.332 1.00 97.44 107 ALA A C 1
ATOM 854 O O . ALA A 1 107 ? -12.705 0.314 6.600 1.00 97.44 107 ALA A O 1
ATOM 855 N N . ALA A 1 108 ? -12.500 1.987 5.114 1.00 97.31 108 ALA A N 1
ATOM 856 C CA . ALA A 1 108 ? -12.959 1.231 3.954 1.00 97.31 108 ALA A CA 1
ATOM 857 C C . ALA A 1 108 ? -11.849 1.201 2.902 1.00 97.31 108 ALA A C 1
ATOM 859 O O . ALA A 1 108 ? -11.423 2.255 2.433 1.00 97.31 108 ALA A O 1
ATOM 860 N N . PHE A 1 109 ? -11.389 0.002 2.559 1.00 97.44 109 PHE A N 1
ATOM 861 C CA . PHE A 1 109 ? -10.368 -0.238 1.546 1.00 97.44 109 PHE A CA 1
ATOM 862 C C . PHE A 1 109 ? -10.992 -1.019 0.395 1.00 97.44 109 PHE A C 1
ATOM 864 O O . PHE A 1 109 ? -11.533 -2.106 0.600 1.00 97.44 109 PHE A O 1
ATOM 871 N N . LEU A 1 110 ? -10.955 -0.426 -0.796 1.00 96.94 110 LEU A N 1
ATOM 872 C CA . LEU A 1 110 ? -11.587 -0.943 -2.005 1.00 96.94 110 LEU A CA 1
ATOM 873 C C . LEU A 1 110 ? -10.521 -1.059 -3.091 1.00 96.94 110 LEU A C 1
ATOM 875 O O . LEU A 1 110 ? -9.753 -0.117 -3.297 1.00 96.94 110 LEU A O 1
ATOM 879 N N . VAL A 1 111 ? -10.489 -2.181 -3.801 1.00 97.62 111 VAL A N 1
ATOM 880 C CA . VAL A 1 111 ? -9.594 -2.355 -4.949 1.00 97.62 111 VAL A CA 1
ATOM 881 C C . VAL A 1 111 ? -10.227 -3.207 -6.036 1.00 97.62 111 VAL A C 1
ATOM 883 O O . VAL A 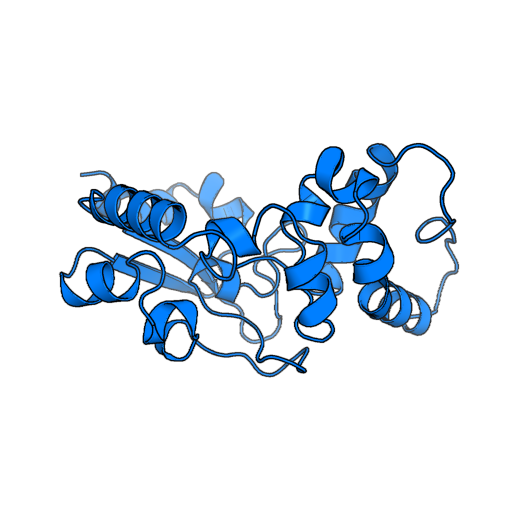1 111 ? -11.167 -3.960 -5.790 1.00 97.62 111 VAL A O 1
ATOM 886 N N . GLY A 1 112 ? -9.731 -3.075 -7.262 1.00 97.56 112 GLY A N 1
ATOM 887 C CA . GLY A 1 112 ? -10.064 -4.003 -8.336 1.00 97.56 112 GLY A CA 1
ATOM 888 C C . GLY A 1 112 ? -9.363 -5.341 -8.151 1.00 97.56 112 GLY A C 1
ATOM 889 O O . GLY A 1 112 ? -8.186 -5.345 -7.810 1.00 97.56 112 GLY A O 1
ATOM 890 N N . SER A 1 113 ? -10.038 -6.458 -8.421 1.00 97.38 113 SER A N 1
ATOM 891 C CA . SER A 1 113 ? -9.384 -7.772 -8.510 1.00 97.38 113 SER A CA 1
ATOM 892 C C . SER A 1 113 ? -9.368 -8.308 -9.932 1.00 97.38 113 SER A C 1
ATOM 894 O O . SER A 1 113 ? -10.303 -8.107 -10.718 1.00 97.38 113 SER A O 1
ATOM 896 N N . PHE A 1 114 ? -8.283 -9.009 -10.256 1.00 96.56 114 PHE A N 1
ATOM 897 C CA . PHE A 1 114 ? -8.075 -9.624 -11.558 1.00 96.56 114 PHE A CA 1
ATOM 898 C C . PHE A 1 114 ? -7.420 -10.991 -11.395 1.00 96.56 114 PHE A C 1
ATOM 900 O O . PHE A 1 114 ? -6.452 -11.146 -10.657 1.00 96.56 114 PHE A O 1
ATOM 907 N N . ARG A 1 115 ? -7.952 -11.988 -12.108 1.00 92.75 115 ARG A N 1
ATOM 908 C CA . ARG A 1 115 ? -7.446 -13.368 -12.069 1.00 92.75 115 ARG A CA 1
ATOM 909 C C . ARG A 1 115 ? -6.201 -13.565 -12.928 1.00 92.75 115 ARG A C 1
ATOM 911 O O . ARG A 1 115 ? -5.301 -14.297 -12.541 1.00 92.75 115 ARG A O 1
ATOM 918 N N . ASP A 1 116 ? -6.162 -12.895 -14.077 1.00 92.19 116 ASP A N 1
ATOM 919 C CA . ASP A 1 116 ? -5.153 -13.136 -15.114 1.00 92.19 116 ASP A CA 1
ATOM 920 C C . ASP A 1 116 ? -4.006 -12.110 -15.091 1.00 92.19 116 ASP A C 1
ATOM 922 O O . ASP A 1 116 ? -3.170 -12.087 -15.995 1.00 92.19 116 ASP A O 1
ATOM 926 N N . ARG A 1 117 ? -3.969 -11.218 -14.090 1.00 92.81 117 ARG A N 1
ATOM 927 C CA . ARG A 1 117 ? -2.910 -10.211 -13.932 1.00 92.81 117 ARG A CA 1
ATOM 928 C C . ARG A 1 117 ? -2.742 -9.754 -12.484 1.00 92.81 117 ARG A C 1
ATOM 930 O O . ARG A 1 117 ? -3.702 -9.729 -11.723 1.00 92.81 117 ARG A O 1
ATOM 937 N N . SER A 1 118 ? -1.528 -9.318 -12.161 1.00 94.25 118 SER A N 1
ATOM 938 C CA . SER A 1 118 ? -1.117 -8.810 -10.846 1.00 94.25 118 SER A CA 1
ATOM 939 C C . SER A 1 118 ? -1.586 -7.387 -10.545 1.00 94.25 118 SER A C 1
ATOM 941 O O . SER A 1 118 ? -1.551 -6.992 -9.395 1.00 94.25 118 SER A O 1
ATOM 943 N N . TYR A 1 119 ? -2.023 -6.595 -11.527 1.00 95.00 119 TYR A N 1
ATOM 944 C CA . TYR A 1 119 ? -2.326 -5.169 -11.344 1.00 95.00 119 TYR A CA 1
ATOM 945 C C . TYR A 1 119 ? -3.793 -4.821 -11.625 1.00 95.00 119 TYR A C 1
ATOM 947 O O . TYR A 1 119 ? -4.452 -5.457 -12.457 1.00 95.00 119 TYR A O 1
ATOM 955 N N . ASP A 1 120 ? -4.310 -3.763 -10.992 1.00 94.50 120 ASP A N 1
ATOM 956 C CA . ASP A 1 120 ? -5.710 -3.348 -11.179 1.00 94.50 120 ASP A CA 1
ATOM 957 C C . ASP A 1 120 ? -5.923 -2.583 -12.503 1.00 94.50 120 ASP A C 1
ATOM 959 O O . ASP A 1 120 ? -6.941 -2.739 -13.177 1.00 94.50 120 ASP A O 1
ATOM 963 N N . SER A 1 121 ? -4.931 -1.822 -12.963 1.00 91.94 121 SER A N 1
ATOM 964 C CA . SER A 1 121 ? -4.857 -1.208 -14.296 1.00 91.94 121 SER A CA 1
ATOM 965 C C . SER A 1 121 ? -3.407 -0.883 -14.668 1.00 91.94 121 SER A C 1
ATOM 967 O O . SER A 1 121 ? -2.528 -0.941 -13.814 1.00 91.94 121 SER A O 1
ATOM 969 N N . ALA A 1 122 ? -3.146 -0.498 -15.923 1.00 85.00 122 ALA A N 1
ATOM 970 C CA . ALA A 1 122 ? -1.797 -0.114 -16.343 1.00 85.00 122 ALA A CA 1
ATOM 971 C C . ALA A 1 122 ? -1.205 0.994 -15.443 1.00 85.00 122 ALA A C 1
ATOM 973 O O . ALA A 1 122 ? -0.125 0.827 -14.891 1.00 85.00 122 ALA A O 1
ATOM 974 N N . LEU A 1 123 ? -1.931 2.092 -15.216 1.00 83.06 123 LEU A N 1
ATOM 975 C CA . LEU A 1 123 ? -1.486 3.195 -14.346 1.00 83.06 123 LEU A CA 1
ATOM 976 C C . LEU A 1 123 ? -2.005 3.057 -12.904 1.00 83.06 123 LEU A C 1
ATOM 978 O O . LEU A 1 123 ? -2.367 4.054 -12.285 1.00 83.06 123 LEU A O 1
ATOM 982 N N . GLY A 1 124 ? -2.156 1.825 -12.425 1.00 89.44 124 GLY A N 1
ATOM 983 C CA .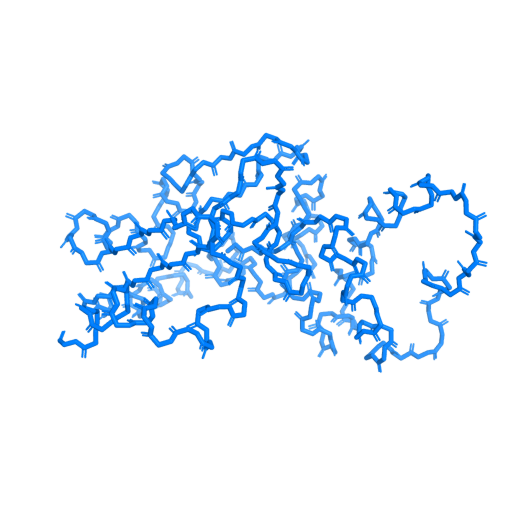 GLY A 1 124 ? -2.778 1.529 -11.142 1.00 89.44 124 GLY A CA 1
ATOM 984 C C . GLY A 1 124 ? -1.807 0.954 -10.120 1.00 89.44 124 GLY A C 1
ATOM 985 O O . GLY A 1 124 ? -0.648 1.356 -10.055 1.00 89.44 124 GLY A O 1
ATOM 986 N N . VAL A 1 125 ? -2.293 0.021 -9.311 1.00 93.31 125 VAL A N 1
ATOM 987 C CA . VAL A 1 125 ? -1.550 -0.629 -8.228 1.00 93.31 125 VAL A CA 1
ATOM 988 C C . VAL A 1 125 ? -1.116 -2.025 -8.673 1.00 93.31 125 VAL A C 1
ATOM 990 O O . VAL A 1 125 ? -1.907 -2.769 -9.253 1.00 93.31 125 VAL A O 1
ATOM 993 N N . GLU A 1 126 ? 0.133 -2.387 -8.380 1.00 95.31 126 GLU A N 1
ATOM 994 C CA . GLU A 1 126 ? 0.679 -3.739 -8.538 1.00 95.31 126 GLU A CA 1
ATOM 995 C C . GLU A 1 126 ? 1.448 -4.102 -7.254 1.00 95.31 126 GLU A C 1
ATOM 997 O O . GLU A 1 126 ? 2.286 -3.298 -6.839 1.00 95.31 126 GLU A O 1
ATOM 1002 N N . PRO A 1 127 ? 1.176 -5.245 -6.599 1.00 97.00 127 PRO A N 1
ATOM 1003 C CA . PRO A 1 127 ? 0.024 -6.114 -6.828 1.00 97.00 127 PRO A CA 1
ATOM 1004 C C . PRO A 1 127 ? -1.294 -5.407 -6.451 1.00 97.00 127 PRO A C 1
ATOM 1006 O O . PRO A 1 127 ? -1.302 -4.562 -5.554 1.00 97.00 127 PRO A O 1
ATOM 1009 N N . TRP A 1 128 ? -2.414 -5.725 -7.104 1.00 97.44 128 TRP A N 1
ATOM 1010 C CA . TRP A 1 128 ? -3.709 -5.088 -6.822 1.00 97.44 128 TRP A CA 1
ATOM 1011 C C . TRP A 1 128 ? -4.168 -5.349 -5.384 1.00 97.44 128 TRP A C 1
ATOM 1013 O O . TRP A 1 128 ? -4.768 -4.482 -4.751 1.00 97.44 128 TRP A O 1
ATOM 1023 N N . GLU A 1 129 ? -3.793 -6.489 -4.809 1.00 97.75 129 GLU A N 1
ATOM 1024 C CA . GLU A 1 129 ? -4.022 -6.840 -3.409 1.00 97.75 129 GLU A CA 1
ATOM 1025 C C . GLU A 1 129 ? -3.430 -5.805 -2.444 1.00 97.75 129 GLU A C 1
ATOM 1027 O O . GLU A 1 129 ? -3.892 -5.690 -1.304 1.00 97.75 129 GLU A O 1
ATOM 1032 N N . SER A 1 130 ? -2.464 -4.998 -2.899 1.00 97.25 130 SER A N 1
ATOM 1033 C CA . SER A 1 130 ? -1.885 -3.947 -2.075 1.00 97.25 130 SER A CA 1
ATOM 1034 C C . SER A 1 130 ? -2.918 -2.919 -1.605 1.00 97.25 130 SER A C 1
ATOM 1036 O O . SER A 1 130 ? -2.850 -2.424 -0.476 1.00 97.25 130 SER A O 1
ATOM 1038 N N . GLY A 1 131 ? -3.959 -2.676 -2.410 1.00 96.44 131 GLY A N 1
ATOM 1039 C CA . GLY A 1 131 ? -5.071 -1.797 -2.039 1.00 96.44 131 GLY A CA 1
ATOM 1040 C C . GLY A 1 131 ? -5.901 -2.296 -0.850 1.00 96.44 131 GLY A C 1
ATOM 1041 O O . GLY A 1 131 ? -6.637 -1.512 -0.256 1.00 96.44 131 GLY A O 1
ATOM 1042 N N . ILE A 1 132 ? -5.770 -3.572 -0.476 1.00 97.38 132 ILE A N 1
ATOM 1043 C CA . ILE A 1 132 ? -6.529 -4.227 0.599 1.00 97.38 132 ILE A CA 1
ATOM 1044 C C . ILE A 1 132 ? -5.635 -4.926 1.627 1.00 97.38 132 ILE A C 1
ATOM 1046 O O . ILE A 1 132 ? -6.043 -5.890 2.270 1.00 97.38 132 ILE A O 1
ATOM 1050 N N . PHE A 1 133 ? -4.415 -4.432 1.809 1.00 97.44 133 PHE A N 1
ATOM 1051 C CA . PHE A 1 133 ? -3.468 -4.976 2.781 1.00 97.44 133 PHE A CA 1
ATOM 1052 C C . PHE A 1 133 ? -2.937 -6.402 2.488 1.00 97.44 133 PHE A C 1
ATOM 1054 O O . PHE A 1 133 ? -2.312 -6.991 3.361 1.00 97.44 133 PHE A O 1
ATOM 1061 N N . GLY A 1 134 ? -3.092 -6.936 1.267 1.00 97.75 134 GLY A N 1
ATOM 1062 C CA . GLY A 1 134 ? -2.332 -8.101 0.789 1.00 97.75 134 GLY A CA 1
ATOM 1063 C C . GLY A 1 134 ? -1.055 -7.720 0.021 1.00 97.75 134 GLY A C 1
ATOM 1064 O O . GLY A 1 134 ? -0.999 -6.702 -0.659 1.00 97.75 134 GLY A O 1
ATOM 1065 N N . PHE A 1 135 ? -0.010 -8.537 0.099 1.00 97.88 135 PHE A N 1
ATOM 1066 C CA . PHE A 1 135 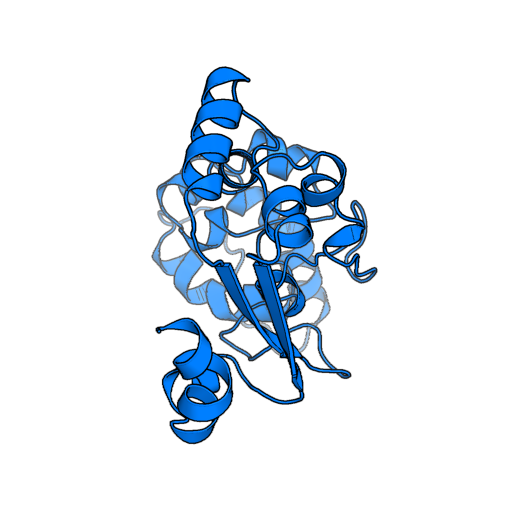? 1.264 -8.270 -0.581 1.00 97.88 135 PHE A CA 1
ATOM 1067 C C . PHE A 1 135 ? 2.031 -9.563 -0.852 1.00 97.88 135 PHE A C 1
ATOM 1069 O O . PHE A 1 135 ? 1.660 -10.621 -0.342 1.00 97.88 135 PHE A O 1
ATOM 1076 N N . TYR A 1 136 ? 3.094 -9.495 -1.649 1.00 97.50 136 TYR A N 1
ATOM 1077 C CA . TYR A 1 136 ? 3.970 -10.642 -1.864 1.00 97.50 136 TYR A CA 1
ATOM 1078 C C . TYR A 1 136 ? 4.642 -11.100 -0.560 1.00 97.50 136 TYR A C 1
ATOM 1080 O O . TYR A 1 136 ? 4.945 -10.290 0.315 1.00 97.50 136 TYR A O 1
ATOM 1088 N N . ALA A 1 137 ? 4.878 -12.407 -0.439 1.00 97.06 137 ALA A N 1
ATOM 1089 C CA . ALA A 1 137 ? 5.693 -12.978 0.624 1.00 97.06 137 ALA A CA 1
ATOM 1090 C C . ALA A 1 137 ? 7.138 -12.473 0.523 1.00 97.06 137 ALA A C 1
ATOM 1092 O O . ALA A 1 137 ? 7.668 -12.327 -0.579 1.00 97.06 137 ALA A O 1
ATOM 1093 N N . GLU A 1 138 ? 7.798 -12.306 1.669 1.00 95.38 138 GLU A N 1
ATOM 1094 C CA . GLU A 1 138 ? 9.230 -12.002 1.720 1.00 95.38 138 GLU A CA 1
ATOM 1095 C C . GLU A 1 138 ? 10.036 -13.036 0.909 1.00 95.38 138 GLU A C 1
ATOM 1097 O O . GLU A 1 138 ? 9.818 -14.248 1.001 1.00 95.38 138 GLU A O 1
ATOM 1102 N N . GLY A 1 139 ? 10.938 -12.544 0.065 1.00 95.06 139 GLY A N 1
ATOM 1103 C CA . GLY A 1 139 ? 11.744 -13.325 -0.870 1.00 95.06 139 GLY A CA 1
ATOM 1104 C C . GLY A 1 139 ? 11.006 -13.816 -2.120 1.00 95.06 139 GLY A C 1
ATOM 1105 O O . GLY A 1 139 ? 11.580 -14.598 -2.877 1.00 95.06 139 GLY A O 1
ATOM 1106 N N . SER A 1 140 ? 9.752 -13.412 -2.361 1.00 94.25 140 SER A N 1
ATOM 1107 C CA . SER A 1 140 ? 8.958 -13.882 -3.502 1.00 94.25 140 SER A CA 1
ATOM 1108 C C . SER A 1 140 ? 8.384 -12.745 -4.341 1.00 94.25 140 SER A C 1
ATOM 1110 O O . SER A 1 140 ? 7.842 -11.788 -3.813 1.00 94.25 140 SER A O 1
ATOM 1112 N N . GLU A 1 141 ? 8.410 -12.903 -5.664 1.00 91.44 141 GLU A N 1
ATOM 1113 C CA . GLU A 1 141 ? 7.770 -11.979 -6.617 1.00 91.44 141 GLU A CA 1
ATOM 1114 C C . GLU A 1 141 ? 6.389 -12.464 -7.100 1.00 91.44 141 GLU A C 1
ATOM 1116 O O . GLU A 1 141 ? 5.793 -11.866 -7.991 1.00 91.44 141 GLU A O 1
ATOM 1121 N N . SER A 1 142 ? 5.896 -13.599 -6.590 1.00 92.06 142 SER A N 1
ATOM 1122 C CA . SER A 1 142 ? 4.664 -14.232 -7.103 1.00 92.06 142 SER A CA 1
ATOM 1123 C C . SER A 1 142 ? 3.771 -14.847 -6.033 1.00 92.06 142 SER A C 1
ATOM 1125 O O . SER A 1 142 ? 2.564 -14.981 -6.239 1.00 92.06 142 SER A O 1
ATOM 1127 N N . LYS A 1 143 ? 4.324 -15.224 -4.877 1.00 96.38 143 LYS A N 1
ATOM 1128 C CA . LYS A 1 143 ? 3.534 -15.781 -3.783 1.00 96.38 143 LYS A CA 1
ATOM 1129 C C . LYS A 1 143 ? 2.816 -14.652 -3.051 1.00 96.38 143 LYS A C 1
ATOM 1131 O O . LYS A 1 143 ? 3.434 -13.953 -2.257 1.00 96.38 143 LYS A O 1
ATOM 1136 N N . MET A 1 144 ? 1.519 -14.507 -3.291 1.00 97.06 144 MET A N 1
ATOM 1137 C CA . MET A 1 144 ? 0.680 -13.554 -2.567 1.00 97.06 144 MET A CA 1
ATOM 1138 C C . MET A 1 144 ? 0.356 -14.030 -1.148 1.00 97.06 144 MET A C 1
ATOM 1140 O O . MET A 1 144 ? 0.098 -15.213 -0.919 1.00 97.06 144 MET A O 1
ATOM 1144 N N . VAL A 1 145 ? 0.348 -13.087 -0.207 1.00 98.06 145 VAL A N 1
ATOM 1145 C CA . VAL A 1 145 ? -0.025 -13.275 1.198 1.00 98.06 145 VAL A CA 1
ATOM 1146 C C . VAL A 1 145 ? -1.170 -12.306 1.528 1.00 98.06 145 VAL A C 1
ATOM 1148 O O . VAL A 1 145 ? -1.012 -11.090 1.351 1.00 98.06 145 VAL A O 1
ATOM 1151 N N . PRO A 1 146 ? -2.334 -12.812 1.973 1.00 97.94 146 PRO A N 1
ATOM 1152 C CA . PRO A 1 146 ? -3.478 -11.973 2.314 1.00 97.94 146 PRO A CA 1
ATOM 1153 C C . PRO A 1 146 ? -3.206 -11.159 3.582 1.00 97.94 146 PRO A C 1
ATOM 1155 O O . PRO A 1 146 ? -2.348 -11.521 4.384 1.00 97.94 146 PRO A O 1
ATOM 1158 N N . MET A 1 147 ? -3.970 -10.083 3.785 1.00 97.94 147 MET A N 1
ATOM 1159 C CA . MET A 1 147 ? -3.829 -9.170 4.929 1.00 97.94 147 MET A CA 1
ATOM 1160 C C . MET A 1 147 ? -3.718 -9.885 6.270 1.00 97.94 147 MET A C 1
ATOM 1162 O O . MET A 1 147 ? -2.896 -9.505 7.097 1.00 97.94 147 MET A O 1
ATOM 1166 N N . GLU A 1 148 ? -4.543 -10.899 6.500 1.00 98.12 148 GLU A N 1
ATOM 1167 C CA . GLU A 1 148 ? -4.644 -11.598 7.779 1.00 98.12 148 GLU A CA 1
ATOM 1168 C C . GLU A 1 148 ? -3.369 -12.357 8.155 1.00 98.12 148 GLU A C 1
ATOM 1170 O O . GLU A 1 148 ? -3.105 -12.536 9.345 1.00 98.12 148 GLU A O 1
ATOM 1175 N N . ASP A 1 149 ? -2.579 -12.734 7.151 1.00 98.31 149 ASP A N 1
ATOM 1176 C CA . ASP A 1 149 ? -1.340 -13.494 7.297 1.00 98.31 149 ASP A CA 1
ATOM 1177 C C . ASP A 1 149 ? -0.094 -12.590 7.237 1.00 98.31 149 ASP A C 1
ATOM 1179 O O . ASP A 1 149 ? 1.031 -13.067 7.380 1.00 98.31 149 ASP A O 1
ATOM 1183 N N . GLN A 1 150 ? -0.270 -11.278 7.044 1.00 96.62 150 GLN A N 1
ATOM 1184 C CA . GLN A 1 150 ? 0.825 -10.310 7.080 1.00 96.62 150 GLN A CA 1
ATOM 1185 C C . GLN A 1 150 ? 1.236 -9.991 8.522 1.00 96.62 150 GLN A C 1
ATOM 1187 O O . GLN A 1 150 ? 0.396 -9.792 9.406 1.00 96.62 150 GLN A O 1
ATOM 1192 N N . GLU A 1 151 ? 2.535 -9.792 8.748 1.00 94.88 151 GLU A N 1
ATOM 1193 C CA . GLU A 1 151 ? 3.084 -9.426 10.061 1.00 94.88 151 GLU A CA 1
ATOM 1194 C C . GLU A 1 151 ? 2.448 -8.151 10.638 1.00 94.88 151 GLU A C 1
ATOM 1196 O O . GLU A 1 151 ? 2.164 -8.092 11.835 1.00 94.88 151 GLU A O 1
ATOM 1201 N N . VAL A 1 152 ? 2.144 -7.154 9.796 1.00 95.06 152 VAL A N 1
ATOM 1202 C CA . VAL A 1 152 ? 1.476 -5.907 10.221 1.00 95.06 152 VAL A CA 1
ATOM 1203 C C . VAL A 1 152 ? 0.098 -6.157 10.844 1.00 95.06 152 VAL A C 1
ATOM 1205 O O . VAL A 1 152 ? -0.312 -5.443 11.762 1.00 95.06 152 VAL A O 1
ATOM 1208 N N . PHE A 1 153 ? -0.610 -7.194 10.391 1.00 97.62 153 PHE A N 1
ATOM 1209 C CA . PHE A 1 153 ? -1.912 -7.587 10.920 1.00 97.62 153 PHE A CA 1
ATOM 1210 C C . PHE A 1 153 ? -1.766 -8.515 12.131 1.00 97.62 153 PHE A C 1
ATOM 1212 O O . PHE A 1 153 ? -2.413 -8.291 13.158 1.00 97.62 153 PHE A O 1
ATOM 1219 N N . ILE A 1 154 ? -0.882 -9.516 12.052 1.00 98.00 154 ILE A N 1
ATOM 1220 C CA . ILE A 1 154 ? -0.624 -10.483 13.133 1.00 98.00 154 ILE A CA 1
ATOM 1221 C C . ILE A 1 154 ? -0.111 -9.774 14.391 1.00 98.00 154 ILE A C 1
ATOM 1223 O O . ILE A 1 154 ? -0.598 -10.028 15.498 1.00 98.00 154 ILE A O 1
ATOM 1227 N N . LYS A 1 155 ? 0.835 -8.848 14.240 1.00 96.56 155 LYS A N 1
ATOM 1228 C CA . LYS A 1 155 ? 1.347 -8.017 15.340 1.00 96.56 155 LYS A CA 1
ATOM 1229 C C . LYS A 1 155 ? 0.439 -6.833 15.648 1.00 96.56 155 LYS A C 1
ATOM 1231 O O . LYS A 1 155 ? 0.595 -6.207 16.691 1.00 96.56 155 LYS A O 1
ATOM 1236 N N . ASP A 1 156 ? -0.526 -6.554 14.771 1.00 97.06 156 ASP A N 1
ATOM 1237 C CA . ASP A 1 156 ? -1.415 -5.401 14.848 1.00 97.06 156 ASP A CA 1
ATOM 1238 C C . ASP A 1 156 ? -0.607 -4.102 15.017 1.00 97.06 156 ASP A C 1
ATOM 1240 O O . ASP A 1 156 ? -0.845 -3.321 15.931 1.00 97.06 156 ASP A O 1
ATOM 1244 N N . THR A 1 157 ? 0.397 -3.878 14.167 1.00 95.06 157 THR A N 1
ATOM 1245 C CA . THR A 1 157 ? 1.430 -2.847 14.397 1.00 95.06 157 THR A CA 1
ATOM 1246 C C . THR A 1 157 ? 0.839 -1.441 14.520 1.00 95.06 157 THR A C 1
ATOM 1248 O O . THR A 1 157 ? 1.200 -0.692 15.425 1.00 95.06 157 THR A O 1
ATOM 1251 N N . PHE A 1 158 ? -0.151 -1.108 13.688 1.00 96.12 158 PHE A N 1
ATOM 1252 C CA . PHE A 1 158 ? -0.822 0.199 13.693 1.00 96.12 158 PHE A CA 1
ATOM 1253 C C . PHE A 1 158 ? -2.344 0.141 13.920 1.00 96.12 158 PHE A C 1
ATOM 1255 O O . PHE A 1 158 ? -2.997 1.179 13.878 1.00 96.12 158 PHE A O 1
ATOM 1262 N N . GLY A 1 159 ? -2.934 -1.026 14.210 1.00 97.44 159 GLY A N 1
ATOM 1263 C CA . GLY A 1 159 ? -4.357 -1.129 14.587 1.00 97.44 159 GLY A CA 1
ATOM 1264 C C . GLY A 1 159 ? -5.288 -1.764 13.561 1.00 97.44 159 GLY A C 1
ATOM 1265 O O . GLY A 1 159 ? -6.499 -1.779 13.782 1.00 97.44 159 GLY A O 1
ATOM 1266 N N . LEU A 1 160 ? -4.761 -2.300 12.460 1.00 97.62 160 LEU A N 1
ATOM 1267 C CA . LEU A 1 160 ? -5.559 -2.909 11.396 1.00 97.62 160 LEU A CA 1
ATOM 1268 C C . LEU A 1 160 ? -6.398 -4.104 11.882 1.00 97.62 160 LEU A C 1
ATOM 1270 O O . LEU A 1 160 ? -7.603 -4.162 11.619 1.00 97.62 160 LEU A O 1
ATOM 1274 N N . ARG A 1 161 ? -5.805 -5.017 12.664 1.00 98.44 161 ARG A N 1
ATOM 1275 C CA . ARG A 1 161 ? -6.529 -6.159 13.247 1.00 98.44 161 ARG A CA 1
ATOM 1276 C C . ARG A 1 161 ? -7.560 -5.691 14.262 1.00 98.44 161 ARG A C 1
ATOM 1278 O O . ARG A 1 161 ? -8.678 -6.204 14.268 1.00 98.44 161 ARG A O 1
ATOM 1285 N N . THR A 1 162 ? -7.223 -4.688 15.072 1.00 98.62 162 THR A N 1
ATOM 1286 C CA . THR A 1 162 ? -8.176 -4.091 16.020 1.00 98.62 162 THR A CA 1
ATOM 1287 C C . THR A 1 162 ? -9.384 -3.479 15.298 1.00 98.62 162 THR A C 1
ATOM 1289 O O . THR A 1 162 ? -10.524 -3.702 15.714 1.00 98.62 162 THR A O 1
ATOM 1292 N N . LEU A 1 163 ? -9.188 -2.741 14.197 1.00 98.62 163 LEU A N 1
ATOM 1293 C CA . LEU A 1 163 ? -10.306 -2.216 13.401 1.00 98.62 163 LEU A CA 1
ATOM 1294 C C . LEU A 1 163 ? -11.168 -3.347 12.827 1.00 98.62 163 LEU A C 1
ATOM 1296 O O . LEU A 1 163 ? -12.395 -3.251 12.887 1.00 98.62 163 LEU A O 1
ATOM 1300 N N . LYS A 1 164 ? -10.555 -4.438 12.347 1.00 98.44 164 LYS A N 1
ATOM 1301 C CA . LYS A 1 164 ? -11.289 -5.615 11.858 1.00 98.44 164 LYS A CA 1
ATOM 1302 C C . LYS A 1 164 ? -12.132 -6.269 12.951 1.00 98.44 164 LYS A C 1
ATOM 1304 O O . LYS A 1 164 ? -13.330 -6.455 12.767 1.00 98.44 164 LYS A O 1
ATOM 1309 N N . GLN A 1 165 ? -11.537 -6.562 14.105 1.00 98.44 165 GLN A N 1
ATOM 1310 C CA . GLN A 1 165 ? -12.222 -7.211 15.231 1.00 98.44 165 GLN A CA 1
ATOM 1311 C C . GLN A 1 165 ? -13.354 -6.357 15.813 1.00 98.44 165 GLN A C 1
ATOM 1313 O O . GLN A 1 165 ? -14.350 -6.891 16.287 1.00 98.44 165 GLN A O 1
ATOM 1318 N N . THR A 1 166 ? -13.219 -5.031 15.753 1.00 98.44 166 THR A N 1
ATOM 1319 C CA . THR A 1 166 ? -14.256 -4.093 16.213 1.00 98.44 166 THR A CA 1
ATOM 1320 C C . THR A 1 166 ? -15.309 -3.771 15.147 1.00 98.44 166 THR A C 1
ATOM 1322 O O . THR A 1 166 ? -16.143 -2.899 15.373 1.00 98.44 166 THR A O 1
ATOM 1325 N N . GLY A 1 167 ? -15.284 -4.441 13.987 1.00 98.00 167 GLY A N 1
ATOM 1326 C CA . GLY A 1 167 ? -16.254 -4.233 12.905 1.00 98.00 167 GLY A CA 1
ATOM 1327 C C . GLY A 1 167 ? -16.133 -2.879 12.197 1.00 98.00 167 GLY A C 1
ATOM 1328 O O . GLY A 1 167 ? -17.060 -2.455 11.512 1.00 98.00 167 GLY A O 1
ATOM 1329 N N . ARG A 1 168 ? -15.006 -2.178 12.369 1.00 98.00 168 ARG A N 1
ATOM 1330 C CA . ARG A 1 168 ? -14.752 -0.844 11.800 1.00 98.00 168 ARG A CA 1
ATOM 1331 C C . ARG A 1 168 ? -13.931 -0.880 10.514 1.00 98.00 168 ARG A C 1
ATOM 1333 O O . ARG A 1 168 ? -13.804 0.151 9.861 1.00 98.00 168 ARG A O 1
ATOM 1340 N N . LEU A 1 169 ? -13.373 -2.032 10.152 1.00 98.31 169 LEU A N 1
ATOM 1341 C CA . LEU A 1 169 ? -12.655 -2.237 8.897 1.00 98.31 169 LEU A CA 1
ATOM 1342 C C . LEU A 1 169 ? -13.575 -2.900 7.862 1.00 98.31 169 LEU A C 1
ATOM 1344 O O . LEU A 1 169 ? -14.072 -3.998 8.102 1.00 98.31 169 LEU A O 1
ATOM 1348 N N . HIS A 1 170 ? -13.752 -2.258 6.710 1.00 97.94 170 HIS A N 1
ATOM 1349 C CA . HIS A 1 170 ? -14.349 -2.832 5.505 1.00 97.94 170 HIS A CA 1
ATOM 1350 C C . HIS A 1 170 ? -13.259 -3.023 4.456 1.00 97.94 170 HIS A C 1
ATOM 1352 O O . HIS A 1 170 ? -12.512 -2.088 4.170 1.00 97.94 170 HIS A O 1
ATOM 1358 N N . VAL A 1 171 ? -13.174 -4.223 3.895 1.00 97.75 171 VAL A N 1
ATOM 1359 C CA . VAL A 1 171 ? -12.200 -4.578 2.862 1.00 97.75 171 VAL A CA 1
ATOM 1360 C C . VAL A 1 171 ? -12.948 -5.264 1.734 1.00 97.75 171 VAL A C 1
ATOM 1362 O O . VAL A 1 171 ? -13.686 -6.217 1.986 1.00 97.75 171 VAL A O 1
ATOM 1365 N N . GLU A 1 172 ? -12.769 -4.788 0.508 1.00 97.62 172 GLU A N 1
ATOM 1366 C CA . GLU A 1 172 ? -13.484 -5.319 -0.647 1.00 97.62 172 GLU A CA 1
ATOM 1367 C C . GLU A 1 172 ? -12.611 -5.292 -1.900 1.00 97.62 172 GLU A C 1
ATOM 1369 O O . GLU A 1 172 ? -12.017 -4.272 -2.250 1.00 97.62 172 GLU A O 1
ATOM 1374 N N . ALA A 1 173 ? -12.570 -6.427 -2.594 1.00 97.69 173 ALA A N 1
ATOM 1375 C CA . ALA A 1 173 ? -11.965 -6.545 -3.909 1.00 97.69 173 ALA A CA 1
ATOM 1376 C C . ALA A 1 173 ? -13.072 -6.785 -4.941 1.00 97.69 173 ALA A C 1
ATOM 1378 O O . ALA A 1 173 ? -13.762 -7.802 -4.880 1.00 97.69 173 ALA A O 1
ATOM 1379 N N . VAL A 1 174 ? -13.252 -5.863 -5.885 1.00 97.94 174 VAL A N 1
ATOM 1380 C CA . VAL A 1 174 ? -14.323 -5.934 -6.888 1.00 97.94 174 VAL A CA 1
ATOM 1381 C C . VAL A 1 174 ? -13.753 -6.433 -8.208 1.00 97.94 174 VAL A C 1
ATOM 1383 O O . VAL A 1 174 ? -12.854 -5.823 -8.787 1.00 97.94 174 VAL A O 1
ATOM 1386 N N . GLU A 1 175 ? -14.265 -7.567 -8.679 1.00 97.62 175 GLU A N 1
ATOM 1387 C CA . GLU A 1 175 ? -13.780 -8.214 -9.898 1.00 97.62 175 GLU A CA 1
ATOM 1388 C C . GLU A 1 175 ? -13.938 -7.303 -11.122 1.00 97.62 175 GLU A C 1
ATOM 1390 O O . GLU A 1 175 ? -14.995 -6.713 -11.358 1.00 97.62 175 GLU A O 1
ATOM 1395 N N . GLY A 1 176 ? -12.871 -7.190 -11.914 1.00 96.75 176 GLY A N 1
ATOM 1396 C CA . GLY A 1 176 ? -12.906 -6.512 -13.208 1.00 96.75 176 GLY A CA 1
ATOM 1397 C C . GLY A 1 176 ? -12.913 -4.982 -13.152 1.00 96.75 176 GLY A C 1
ATOM 1398 O O . GLY A 1 176 ? -12.994 -4.348 -14.205 1.00 96.75 176 GLY A O 1
ATOM 1399 N N . VAL A 1 177 ? -12.812 -4.369 -11.969 1.00 97.38 177 VAL A N 1
ATOM 1400 C CA . VAL A 1 177 ? -12.800 -2.905 -11.822 1.00 97.38 177 VAL A CA 1
ATOM 1401 C C . VAL A 1 177 ? -11.380 -2.363 -11.947 1.00 97.38 177 VAL A C 1
ATOM 1403 O O . VAL A 1 177 ? -10.544 -2.567 -11.078 1.00 97.38 177 VAL A O 1
ATOM 1406 N N . GLY A 1 178 ? -11.092 -1.640 -13.025 1.00 96.06 178 GLY A N 1
ATOM 1407 C CA . GLY A 1 178 ? -9.816 -0.950 -13.194 1.00 96.06 178 GLY A CA 1
ATOM 1408 C C . GLY A 1 178 ? -9.679 0.283 -12.297 1.00 96.06 178 GLY A C 1
ATOM 1409 O O . GLY A 1 178 ? -10.670 0.933 -11.966 1.00 96.06 178 GLY A O 1
ATOM 1410 N N . HIS A 1 179 ? -8.439 0.653 -11.966 1.00 94.56 179 HIS A N 1
ATOM 1411 C CA . HIS A 1 179 ? -8.107 1.752 -11.046 1.00 94.56 179 HIS A CA 1
ATOM 1412 C C . HIS A 1 179 ? -8.888 3.056 -11.306 1.00 94.56 179 HIS A C 1
ATOM 1414 O O . HIS A 1 179 ? -9.471 3.659 -10.411 1.00 94.56 179 HIS A O 1
ATOM 1420 N N . GLN A 1 180 ? -8.958 3.487 -12.565 1.00 94.56 180 GLN A N 1
ATOM 1421 C CA . GLN A 1 180 ? -9.575 4.750 -12.974 1.00 94.56 180 GLN A CA 1
ATOM 1422 C C . GLN A 1 180 ? -11.107 4.680 -12.929 1.00 94.56 180 GLN A C 1
ATOM 1424 O O . GLN A 1 180 ? -11.775 5.714 -12.853 1.00 94.56 180 GLN A O 1
ATOM 1429 N N . GLN A 1 181 ? -11.690 3.478 -12.957 1.00 95.94 181 GLN A N 1
ATOM 1430 C CA . GLN A 1 181 ? -13.139 3.299 -12.895 1.00 95.94 181 GLN A CA 1
ATOM 1431 C C . GLN A 1 181 ? -13.697 3.645 -11.511 1.00 95.94 181 GLN A C 1
ATOM 1433 O O . GLN A 1 181 ? -14.837 4.099 -11.439 1.00 95.94 181 GLN A O 1
ATOM 1438 N N . TRP A 1 182 ? -12.891 3.548 -10.447 1.00 94.12 182 TRP A N 1
ATOM 1439 C CA . TRP A 1 182 ? -13.254 4.039 -9.111 1.00 94.12 182 TRP A CA 1
ATOM 1440 C C . TRP A 1 182 ? -13.583 5.536 -9.093 1.00 94.12 182 TRP A C 1
ATOM 1442 O O . TRP A 1 182 ? -14.427 5.973 -8.315 1.00 94.12 182 TRP A O 1
ATOM 1452 N N . LEU A 1 183 ? -12.944 6.314 -9.974 1.00 91.38 183 LEU A N 1
ATOM 1453 C CA . LEU A 1 183 ? -13.110 7.768 -10.063 1.00 91.38 183 LEU A CA 1
ATOM 1454 C C . LEU A 1 183 ? -14.098 8.199 -11.153 1.00 91.38 183 LEU A C 1
ATOM 1456 O O . LEU A 1 183 ? -14.649 9.294 -11.090 1.00 91.38 183 LEU A O 1
ATOM 1460 N N . THR A 1 184 ? -14.303 7.365 -12.173 1.00 95.44 184 THR A N 1
ATOM 1461 C CA . THR A 1 184 ? -15.040 7.748 -13.391 1.00 95.44 184 THR A CA 1
ATOM 1462 C C . THR A 1 184 ? -16.394 7.059 -13.539 1.00 95.44 184 THR A C 1
ATOM 1464 O O . THR A 1 184 ? -17.259 7.563 -14.256 1.00 95.44 184 THR A O 1
ATOM 1467 N N . SER A 1 185 ? -16.629 5.936 -12.855 1.00 97.56 185 SER A N 1
ATOM 1468 C CA . SER A 1 185 ? -17.902 5.217 -12.914 1.00 97.56 185 SER A CA 1
ATOM 1469 C C . SER A 1 185 ? -18.805 5.596 -11.748 1.00 97.56 185 SER A C 1
ATOM 1471 O O . SER A 1 185 ? -18.644 5.115 -10.624 1.00 97.56 185 SER A O 1
ATOM 1473 N N . ARG A 1 186 ? -19.831 6.400 -12.038 1.00 96.81 186 ARG A N 1
ATOM 1474 C CA . ARG A 1 186 ? -20.869 6.755 -11.061 1.00 96.81 186 ARG A CA 1
ATOM 1475 C C . ARG A 1 186 ? -21.541 5.522 -10.449 1.00 96.81 186 ARG A C 1
ATOM 1477 O O . ARG A 1 186 ? -21.752 5.493 -9.245 1.00 96.81 186 ARG A O 1
ATOM 1484 N N . LEU A 1 187 ? -21.838 4.502 -11.258 1.00 96.69 187 LEU A N 1
ATOM 1485 C CA . LEU A 1 187 ? -22.487 3.276 -10.782 1.00 96.69 187 LEU A CA 1
ATOM 1486 C C . LEU A 1 187 ? -21.616 2.524 -9.765 1.00 96.69 187 LEU A C 1
ATOM 1488 O O . LEU A 1 187 ? -22.132 2.047 -8.757 1.00 96.69 187 LEU A O 1
ATOM 1492 N N . LEU A 1 188 ? -20.307 2.414 -10.023 1.00 96.75 188 LEU A N 1
ATOM 1493 C CA 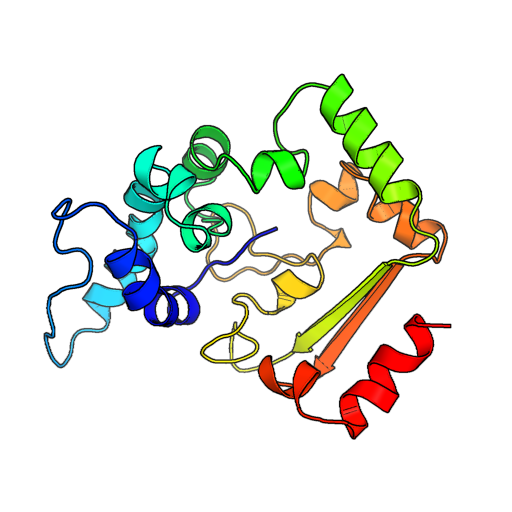. LEU A 1 188 ? -19.386 1.767 -9.083 1.00 96.75 188 LEU A CA 1
ATOM 1494 C C . LEU A 1 188 ? -19.262 2.579 -7.795 1.00 96.75 188 LEU A C 1
ATOM 1496 O O . LEU A 1 188 ? -19.323 2.009 -6.708 1.00 96.75 188 LEU A O 1
ATOM 1500 N N . PHE A 1 189 ? -19.161 3.903 -7.915 1.00 95.50 189 PHE A N 1
ATOM 1501 C CA . PHE A 1 189 ? -19.114 4.799 -6.767 1.00 95.50 189 PHE A CA 1
ATOM 1502 C C . PHE A 1 189 ? -20.372 4.675 -5.891 1.00 95.50 189 PHE A C 1
ATOM 1504 O O . PHE A 1 189 ? -20.274 4.467 -4.682 1.00 95.50 189 PHE A O 1
ATOM 1511 N N . GLU A 1 190 ? -21.563 4.738 -6.493 1.00 95.88 190 GLU A N 1
ATOM 1512 C CA . GLU A 1 190 ? -22.837 4.599 -5.778 1.00 95.88 190 GLU A CA 1
ATOM 1513 C C . GLU A 1 190 ? -22.973 3.235 -5.094 1.00 95.88 190 GLU A C 1
ATOM 1515 O O . GLU A 1 190 ? -23.468 3.159 -3.971 1.00 95.88 190 GLU A O 1
ATOM 1520 N N . ARG A 1 191 ? -22.502 2.163 -5.739 1.00 96.44 191 ARG A N 1
ATOM 1521 C CA . ARG A 1 191 ? -22.622 0.798 -5.216 1.00 96.44 191 ARG A CA 1
ATOM 1522 C C . ARG A 1 191 ? -21.645 0.486 -4.083 1.00 96.44 191 ARG A C 1
ATOM 1524 O O . ARG A 1 191 ? -22.051 -0.163 -3.126 1.00 96.44 191 ARG A O 1
ATOM 1531 N N . HIS A 1 192 ? -20.386 0.903 -4.210 1.00 96.50 192 HIS A N 1
ATOM 1532 C CA . HIS A 1 192 ? -19.303 0.435 -3.336 1.00 96.50 192 HIS A CA 1
ATOM 1533 C C . HIS A 1 192 ? -18.755 1.516 -2.396 1.00 96.50 192 HIS A C 1
ATOM 1535 O O . HIS A 1 192 ? -18.116 1.186 -1.404 1.00 96.50 192 HIS A O 1
ATOM 1541 N N . VAL A 1 193 ? -18.984 2.807 -2.672 1.00 95.31 193 VAL A N 1
ATOM 1542 C CA . VAL A 1 193 ? -18.395 3.907 -1.884 1.00 95.31 193 VAL A CA 1
ATOM 1543 C C . VAL A 1 193 ? -19.432 4.600 -1.002 1.00 95.31 193 VAL A C 1
ATOM 1545 O O . VAL A 1 193 ? -19.165 4.852 0.172 1.00 95.31 193 VAL A O 1
ATOM 1548 N N . VAL A 1 194 ? -20.629 4.890 -1.524 1.00 95.06 194 VAL A N 1
ATOM 1549 C CA . VAL A 1 194 ? -21.625 5.738 -0.832 1.00 95.06 194 VAL A CA 1
ATOM 1550 C C . VAL A 1 194 ? -22.040 5.191 0.540 1.00 95.06 194 VAL A C 1
ATOM 1552 O O . VAL A 1 194 ? -22.159 5.963 1.490 1.00 95.06 194 VAL A O 1
ATOM 1555 N N . SER A 1 195 ? -22.165 3.871 0.699 1.00 92.88 195 SER A N 1
ATOM 1556 C CA . SER A 1 195 ? -22.461 3.200 1.982 1.00 92.88 195 SER A CA 1
ATOM 1557 C C . SER A 1 195 ? -21.402 3.416 3.074 1.00 92.88 195 SER A C 1
ATOM 1559 O O . SER A 1 195 ? -21.612 3.061 4.239 1.00 92.88 195 SER A O 1
ATOM 1561 N N . HIS A 1 196 ? -20.236 3.961 2.726 1.00 93.94 196 HIS A N 1
ATOM 1562 C CA . HIS A 1 196 ? -19.134 4.235 3.647 1.00 93.94 196 HIS A CA 1
ATOM 1563 C C . HIS A 1 196 ? -19.008 5.716 4.016 1.00 93.94 196 HIS A C 1
ATOM 1565 O O . HIS A 1 196 ? -18.239 6.023 4.924 1.00 93.94 196 HIS A O 1
ATOM 1571 N N . LEU A 1 197 ? -19.763 6.607 3.362 1.00 89.88 197 LEU A N 1
ATOM 1572 C CA . LEU A 1 197 ? -19.715 8.060 3.580 1.00 89.88 197 LEU A CA 1
ATOM 1573 C C . LEU A 1 197 ? -20.762 8.579 4.580 1.00 89.88 197 LEU A C 1
ATOM 1575 O O . LEU A 1 197 ? -20.762 9.770 4.888 1.00 89.88 197 LEU A O 1
ATOM 1579 N N . VAL A 1 198 ? -21.650 7.702 5.052 1.00 74.44 198 VAL A N 1
ATOM 1580 C CA . VAL A 1 198 ? -22.743 8.006 5.991 1.00 74.44 198 VAL A CA 1
ATOM 1581 C C . VAL A 1 198 ? -22.392 7.689 7.440 1.00 74.44 198 VAL A C 1
ATOM 1583 O O . VAL A 1 198 ? -21.642 6.712 7.678 1.00 74.44 198 VAL A O 1
#

pLDDT: mean 88.72, std 15.08, range [36.69, 98.62]

Foldseek 3Di:
DAFADLLQCVLCVVVLVVFADPDDDVLPPDPDPDDPPSSVVSRVCVLVVLQDPRNLVGPPNSLRDDDLQCNVSCCVRNPHPCLLLLVDDDPVSLVVLLVVVVVQQADEFEFADDDPDQALDSNGGGNRLVSQQKDAHRNDPPHIDHNCRDPSCVVVRRPPVVCVVVVRYHGYYHYPHHPCCCVVPPVCCVPRPPVPVD

Organism: Polarella glacialis (NCBI:txid89957)

Radius of gyration: 17.8 Å; chains: 1; bounding box: 46×31×51 Å

Secondary structure (DSSP, 8-state):
--B-SHHHHHHHHHHHHHHSPTTS--SS----TT-HHHHHHHHHHHHHHHTSHHHHHH-HHHHHB--TT-HHHHHHH-SSHHHHTTSSS-HHHHHHHHHHHTT-S-EEEEEEE-SS-S-SSTTS-SSGGGGGT-EEPTT-SS-EE-GGGSHHHHTTSSSHHHHHHTT-EEEEEEET--TTHHHH-HHHHHHHTGGG--